Protein AF-A0A1L5KVT4-F1 (afdb_monomer_lite)

Foldseek 3Di:
DCLQQDLPRPPDDPVSSVLSVVLVVLLVLLQVLVCVPCVVCVVVLVVCPDPVSLVVCCVPVLVVQLLVLLVLLVVLLVVCVVPDQPAEALSPQDSVLSNQLSVLQNVVSRRNHDSLSSSLSSSVVVRYASLNSNVSSVVSCPCNVVVVVVVVVVVCVVVVHDDDPVNVVVVVVVVVVCVVVVVVVSVVVSVDSVPDGCNVSSVVD

pLDDT: mean 86.6, std 8.59, range [59.88, 97.19]

Structure (mmCIF, N/CA/C/O backbone):
data_AF-A0A1L5KVT4-F1
#
_entry.id   AF-A0A1L5KVT4-F1
#
loop_
_atom_site.group_PDB
_atom_site.id
_atom_site.type_symbol
_atom_site.label_atom_id
_atom_site.label_alt_id
_atom_site.label_comp_id
_atom_site.label_asym_id
_atom_site.label_entity_id
_atom_site.label_seq_id
_atom_site.pdbx_PDB_ins_code
_atom_site.Cartn_x
_atom_site.Cartn_y
_atom_site.Cartn_z
_atom_site.occupancy
_atom_site.B_iso_or_equiv
_atom_site.auth_seq_id
_atom_site.auth_comp_id
_atom_site.auth_asym_id
_atom_site.auth_atom_id
_atom_site.pdbx_PDB_model_num
ATOM 1 N N . TYR A 1 1 ? 7.666 1.948 15.031 1.00 59.88 1 TYR A N 1
ATOM 2 C CA . TYR A 1 1 ? 7.026 0.931 14.165 1.00 59.88 1 TYR A CA 1
ATOM 3 C C . TYR A 1 1 ? 7.664 -0.454 14.263 1.00 59.88 1 TYR A C 1
ATOM 5 O O . TYR A 1 1 ? 6.918 -1.416 14.402 1.00 59.88 1 TYR A O 1
ATOM 13 N N . PHE A 1 2 ? 8.998 -0.579 14.276 1.00 62.97 2 PHE A N 1
ATOM 14 C CA . PHE A 1 2 ? 9.701 -1.874 14.236 1.00 62.97 2 PHE A CA 1
ATOM 15 C C . PHE A 1 2 ? 9.238 -2.900 15.294 1.00 62.97 2 PHE A C 1
ATOM 17 O O . PHE A 1 2 ? 8.828 -4.004 14.949 1.00 62.97 2 PHE A O 1
ATOM 24 N N . HIS A 1 3 ? 9.149 -2.520 16.575 1.00 65.56 3 HIS A N 1
ATOM 25 C CA . HIS A 1 3 ? 8.638 -3.424 17.620 1.00 65.56 3 HIS A CA 1
ATOM 26 C C . HIS A 1 3 ? 7.156 -3.796 17.459 1.00 65.56 3 HIS A C 1
ATOM 28 O O . HIS A 1 3 ? 6.757 -4.889 17.852 1.00 65.56 3 HIS A O 1
ATOM 34 N N . LYS A 1 4 ? 6.330 -2.920 16.871 1.00 68.44 4 LYS A N 1
ATOM 35 C CA . LYS A 1 4 ? 4.892 -3.169 16.663 1.00 68.44 4 LYS A CA 1
ATOM 36 C C . LYS A 1 4 ? 4.679 -4.283 15.636 1.00 68.44 4 LYS A C 1
ATOM 38 O O . LYS A 1 4 ? 3.828 -5.140 15.852 1.00 68.44 4 LYS A O 1
ATOM 43 N N . LEU A 1 5 ? 5.513 -4.330 14.600 1.00 72.12 5 LEU A N 1
ATOM 44 C CA . LEU A 1 5 ? 5.424 -5.289 13.494 1.00 72.12 5 LEU A CA 1
ATOM 45 C C . LEU A 1 5 ? 6.296 -6.538 13.653 1.00 72.12 5 LEU A C 1
ATOM 47 O O . LEU A 1 5 ? 5.987 -7.555 13.042 1.00 72.12 5 LEU A O 1
ATOM 51 N N . ASN A 1 6 ? 7.346 -6.490 14.478 1.00 79.06 6 ASN A N 1
ATOM 52 C CA . A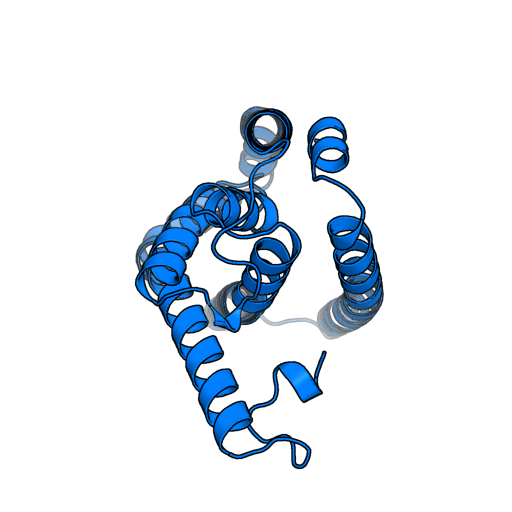SN A 1 6 ? 8.236 -7.629 14.690 1.00 79.06 6 ASN A CA 1
ATOM 53 C C . ASN A 1 6 ? 7.562 -8.686 15.599 1.00 79.06 6 ASN A C 1
ATOM 55 O O . ASN A 1 6 ? 7.299 -8.386 16.774 1.00 79.06 6 ASN A O 1
ATOM 59 N N . PRO A 1 7 ? 7.253 -9.902 15.105 1.00 74.31 7 PRO A N 1
ATOM 60 C CA . PRO A 1 7 ? 6.659 -10.966 15.918 1.00 74.31 7 PRO A CA 1
ATOM 61 C C . PRO A 1 7 ? 7.639 -11.557 16.945 1.00 74.31 7 PRO A C 1
ATOM 63 O O . PRO A 1 7 ? 7.195 -12.147 17.926 1.00 74.31 7 PRO A O 1
ATOM 66 N N . PHE A 1 8 ? 8.946 -11.345 16.780 1.00 76.94 8 PHE A N 1
ATOM 67 C CA . PHE A 1 8 ? 10.009 -11.854 17.652 1.00 76.94 8 PHE A CA 1
ATOM 68 C C . PHE A 1 8 ? 10.498 -10.835 18.686 1.00 76.94 8 PHE A C 1
ATOM 70 O O . PHE A 1 8 ? 11.434 -11.108 19.429 1.00 76.94 8 PHE A O 1
ATOM 77 N N . SER A 1 9 ? 9.865 -9.661 18.770 1.00 77.94 9 SER A N 1
ATOM 78 C CA . SER A 1 9 ? 10.254 -8.639 19.745 1.00 77.94 9 SER A CA 1
ATOM 79 C C . SER A 1 9 ? 10.203 -9.206 21.178 1.00 77.94 9 SER A C 1
ATOM 81 O O . SER A 1 9 ? 9.131 -9.660 21.596 1.00 77.94 9 SER A O 1
ATOM 83 N N . PRO A 1 10 ? 11.295 -9.125 21.966 1.00 76.75 10 PRO A N 1
ATOM 84 C CA . PRO A 1 10 ? 11.338 -9.661 23.332 1.00 76.75 10 PRO A CA 1
ATOM 85 C C . PRO A 1 10 ? 10.359 -8.942 24.271 1.00 76.75 10 PRO A C 1
ATOM 87 O O . PRO A 1 10 ? 9.883 -9.516 25.239 1.00 76.75 10 PRO A O 1
ATOM 90 N N . ARG A 1 11 ? 9.962 -7.711 23.922 1.00 80.81 11 ARG A N 1
ATOM 91 C CA . ARG A 1 11 ? 8.976 -6.897 24.653 1.00 80.81 11 ARG A CA 1
ATOM 92 C C . ARG A 1 11 ? 7.510 -7.340 24.480 1.00 80.81 11 ARG A C 1
ATOM 94 O O . ARG A 1 11 ? 6.624 -6.656 24.979 1.00 80.81 11 ARG A O 1
ATOM 101 N N . LYS A 1 12 ? 7.224 -8.406 23.718 1.00 82.19 12 LYS A N 1
ATOM 102 C CA . LYS A 1 12 ? 5.850 -8.857 23.427 1.00 82.19 12 LYS A CA 1
ATOM 103 C C . LYS A 1 12 ? 5.456 -10.086 24.234 1.00 82.19 12 LYS A C 1
ATOM 105 O O . LYS A 1 12 ? 6.180 -11.079 24.247 1.00 82.19 12 LYS A O 1
ATOM 110 N N . THR A 1 13 ? 4.242 -10.068 24.777 1.00 86.25 13 THR A N 1
ATOM 111 C CA . THR A 1 13 ? 3.605 -11.265 25.343 1.00 86.25 13 THR A CA 1
ATOM 112 C C . THR A 1 13 ? 3.295 -12.286 24.246 1.00 86.25 13 THR A C 1
ATOM 114 O O . THR A 1 13 ? 3.149 -11.937 23.070 1.00 86.25 13 THR A O 1
ATOM 117 N N . GLN A 1 14 ? 3.127 -13.559 24.611 1.00 84.31 14 GLN A N 1
ATOM 118 C CA . GLN A 1 14 ? 2.845 -14.625 23.642 1.00 84.31 14 GLN A CA 1
ATOM 119 C C . GLN A 1 14 ? 1.578 -14.353 22.809 1.00 84.31 14 GLN A C 1
ATOM 121 O O . GLN A 1 14 ? 1.549 -14.601 21.600 1.00 84.31 14 GLN A O 1
ATOM 126 N N . ASN A 1 15 ? 0.556 -13.746 23.419 1.00 85.00 15 ASN A N 1
ATOM 127 C CA . ASN A 1 15 ? -0.666 -13.334 22.727 1.00 85.00 15 ASN A CA 1
ATOM 128 C C . ASN A 1 15 ? -0.413 -12.209 21.710 1.00 85.00 15 ASN A C 1
ATOM 130 O O . ASN A 1 15 ? -0.951 -12.247 20.603 1.00 85.00 15 ASN A O 1
ATOM 134 N N . GLN A 1 16 ? 0.452 -11.242 22.032 1.00 84.94 16 GLN A N 1
ATOM 135 C CA . GLN A 1 16 ? 0.839 -10.174 21.103 1.00 84.94 16 GLN A CA 1
ATOM 136 C C . GLN A 1 16 ? 1.668 -10.704 19.927 1.00 84.94 16 GLN A C 1
ATOM 138 O O . GLN A 1 16 ? 1.481 -10.252 18.793 1.00 84.94 16 GLN A O 1
ATOM 143 N N . LYS A 1 17 ? 2.551 -11.685 20.163 1.00 86.44 17 LYS A N 1
ATOM 144 C CA . LYS A 1 17 ? 3.297 -12.367 19.094 1.00 86.44 17 LYS A CA 1
ATOM 145 C C . LYS A 1 17 ? 2.339 -13.077 18.134 1.00 86.44 17 LYS A C 1
ATOM 147 O O . LYS A 1 17 ? 2.354 -12.787 16.939 1.00 86.44 17 LYS A O 1
ATOM 152 N N . ARG A 1 18 ? 1.410 -13.890 18.660 1.00 86.94 18 ARG A N 1
ATOM 153 C CA . ARG A 1 18 ? 0.355 -14.561 17.871 1.00 86.94 18 ARG A CA 1
ATOM 154 C C . ARG A 1 18 ? -0.505 -13.570 17.080 1.00 86.94 18 ARG A C 1
ATOM 156 O O . ARG A 1 18 ? -0.775 -13.800 15.905 1.00 86.94 18 ARG A O 1
ATOM 163 N N . ALA A 1 19 ? -0.903 -12.450 17.685 1.00 87.06 19 ALA A N 1
ATOM 164 C CA . ALA A 1 19 ? -1.664 -11.405 16.998 1.00 87.06 19 ALA A CA 1
ATOM 165 C C . ALA A 1 19 ? -0.871 -10.758 15.849 1.00 87.06 19 ALA A C 1
ATOM 167 O O . ALA A 1 19 ? -1.439 -10.483 14.794 1.00 87.06 19 ALA A O 1
ATOM 168 N N . THR A 1 20 ? 0.439 -10.561 16.031 1.00 87.69 20 THR A N 1
ATOM 169 C CA . THR A 1 20 ? 1.327 -10.016 14.990 1.00 87.69 20 THR A CA 1
ATOM 170 C C . THR A 1 20 ? 1.467 -10.986 13.817 1.00 87.69 20 THR A C 1
ATOM 172 O O . THR A 1 20 ? 1.362 -10.572 12.669 1.00 87.69 20 THR A O 1
ATOM 175 N N . ILE A 1 21 ? 1.621 -12.283 14.090 1.00 90.00 21 ILE A N 1
ATOM 176 C CA . ILE A 1 21 ? 1.666 -13.316 13.044 1.00 90.00 21 ILE A CA 1
ATOM 177 C C . ILE A 1 21 ? 0.336 -13.361 12.284 1.00 90.00 21 ILE A C 1
ATOM 179 O O . ILE A 1 21 ? 0.327 -13.348 11.059 1.00 90.00 21 ILE A O 1
ATOM 183 N N . ARG A 1 22 ? -0.806 -13.324 12.987 1.00 91.75 22 ARG A N 1
ATOM 184 C CA . ARG A 1 22 ? -2.130 -13.253 12.340 1.00 91.75 22 ARG A CA 1
ATOM 185 C C . ARG A 1 22 ? -2.297 -12.022 11.462 1.00 91.75 22 ARG A C 1
ATOM 187 O O . ARG A 1 22 ? -2.939 -12.118 10.424 1.00 91.75 22 ARG A O 1
ATOM 194 N N . LEU A 1 23 ? -1.748 -10.879 11.865 1.00 92.50 23 LEU A N 1
ATOM 195 C CA . LEU A 1 23 ? -1.743 -9.685 11.029 1.00 92.50 23 LEU A CA 1
ATOM 196 C C . LEU A 1 23 ? -0.947 -9.915 9.738 1.00 92.50 23 LEU A C 1
ATOM 198 O O . LEU A 1 23 ? -1.468 -9.645 8.661 1.00 92.50 23 LEU A O 1
ATOM 202 N N . TRP A 1 24 ? 0.259 -10.473 9.832 1.00 93.56 24 TRP A N 1
ATOM 203 C CA . TRP A 1 24 ? 1.059 -10.811 8.652 1.00 93.56 24 TRP A CA 1
ATOM 204 C C . TRP A 1 24 ? 0.373 -11.830 7.741 1.00 93.56 24 TRP A C 1
ATOM 206 O O . TRP A 1 24 ? 0.360 -11.634 6.532 1.00 93.56 24 TRP A O 1
ATOM 216 N N . MET A 1 25 ? -0.298 -12.842 8.294 1.00 94.44 25 MET A N 1
ATOM 217 C CA . MET A 1 25 ? -1.102 -13.771 7.493 1.00 94.44 25 MET A CA 1
ATOM 218 C C . MET A 1 25 ? -2.231 -13.051 6.738 1.00 94.44 25 MET A C 1
ATOM 220 O O . MET A 1 25 ? -2.446 -13.320 5.562 1.00 94.44 25 MET A O 1
ATOM 224 N N . LYS A 1 26 ? -2.929 -12.097 7.372 1.00 95.69 26 LYS A N 1
ATOM 225 C CA . LYS A 1 26 ? -3.956 -11.280 6.694 1.00 95.69 26 LYS A CA 1
ATOM 226 C C . LYS A 1 26 ? -3.361 -10.417 5.583 1.00 95.69 26 LYS A C 1
ATOM 228 O O . LYS A 1 26 ? -3.983 -10.271 4.539 1.00 95.69 26 LYS A O 1
ATOM 233 N N . ILE A 1 27 ? -2.172 -9.859 5.803 1.00 95.25 27 ILE A N 1
ATOM 234 C CA . ILE A 1 27 ? -1.446 -9.084 4.791 1.00 95.25 27 ILE A CA 1
ATOM 235 C C . ILE A 1 27 ? -1.106 -9.969 3.589 1.00 95.25 27 ILE A C 1
ATOM 237 O O . ILE A 1 27 ? -1.389 -9.581 2.463 1.00 95.25 27 ILE A O 1
ATOM 241 N N . VAL A 1 28 ? -0.582 -11.176 3.820 1.00 94.69 28 VAL A N 1
ATOM 242 C CA . VAL A 1 28 ? -0.303 -12.142 2.746 1.00 94.69 28 VAL A CA 1
ATOM 243 C C . VAL A 1 28 ? -1.579 -12.482 1.977 1.00 94.69 28 VAL A C 1
ATOM 245 O O . VAL A 1 28 ? -1.570 -12.442 0.752 1.00 94.69 28 VAL A O 1
ATOM 248 N N . VAL A 1 29 ? -2.697 -12.725 2.669 1.00 95.88 29 VAL A N 1
ATOM 249 C CA . VAL A 1 29 ? -3.999 -12.962 2.021 1.00 95.88 29 VAL A CA 1
ATOM 250 C C . VAL A 1 29 ? -4.434 -11.771 1.161 1.00 95.88 29 VAL A C 1
ATOM 252 O O . VAL A 1 29 ? -4.915 -11.967 0.050 1.00 95.88 29 VAL A O 1
ATOM 255 N N . ALA A 1 30 ? -4.221 -10.539 1.624 1.00 95.44 30 ALA A N 1
ATOM 256 C CA . ALA A 1 30 ? -4.511 -9.335 0.845 1.00 95.44 30 ALA A CA 1
ATOM 257 C C . ALA A 1 30 ? -3.586 -9.159 -0.379 1.00 95.44 30 ALA A C 1
ATOM 259 O O . ALA A 1 30 ? -3.959 -8.473 -1.328 1.00 95.44 30 ALA A O 1
ATOM 260 N N . CYS A 1 31 ? -2.406 -9.787 -0.404 1.00 94.31 31 CYS A N 1
ATOM 261 C CA . CYS A 1 31 ? -1.548 -9.812 -1.591 1.00 94.31 31 CYS A CA 1
ATOM 262 C C . CYS A 1 31 ? -2.064 -10.763 -2.676 1.00 94.31 31 CYS A C 1
ATOM 264 O O . CYS A 1 31 ? -1.767 -10.535 -3.845 1.00 94.31 31 CYS A O 1
ATOM 266 N N . ILE A 1 32 ? -2.820 -11.811 -2.316 1.00 94.00 32 ILE A N 1
ATOM 267 C CA . ILE A 1 32 ? -3.204 -12.887 -3.245 1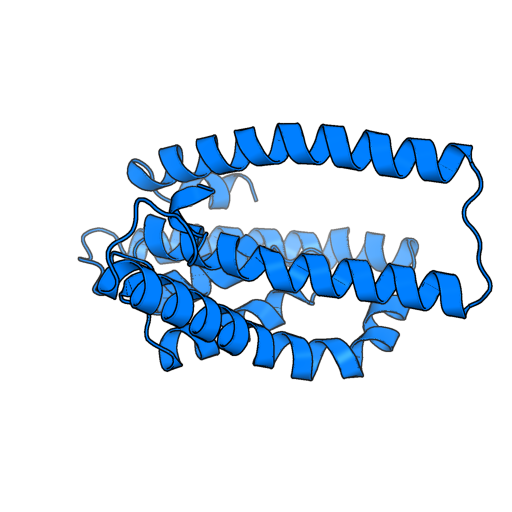.00 94.00 32 ILE A CA 1
ATOM 268 C C . ILE A 1 32 ? -3.919 -12.350 -4.491 1.00 94.00 32 ILE A C 1
ATOM 270 O O . ILE A 1 32 ? -3.455 -12.668 -5.582 1.00 94.00 32 ILE A O 1
ATOM 274 N N . PRO A 1 33 ? -4.973 -11.509 -4.400 1.00 92.19 33 PRO A N 1
ATOM 275 C CA . PRO A 1 33 ? -5.660 -11.039 -5.603 1.00 92.19 33 PRO A CA 1
ATOM 276 C C . PRO A 1 33 ? -4.734 -10.262 -6.544 1.00 92.19 33 PRO A C 1
ATOM 278 O O . PRO A 1 33 ? -4.777 -10.441 -7.758 1.00 92.19 33 PRO A O 1
ATOM 281 N N . ALA A 1 34 ? -3.847 -9.445 -5.971 1.00 88.06 34 ALA A N 1
ATOM 282 C CA . ALA A 1 34 ? -2.873 -8.687 -6.740 1.00 88.06 34 ALA A CA 1
ATOM 283 C C . ALA A 1 34 ? -1.771 -9.579 -7.337 1.00 88.06 34 ALA A C 1
ATOM 285 O O . ALA A 1 34 ? -1.298 -9.297 -8.425 1.00 88.06 34 ALA A O 1
ATOM 286 N N . ALA A 1 35 ? -1.366 -10.666 -6.683 1.00 88.00 35 ALA A N 1
ATOM 287 C CA . ALA A 1 35 ? -0.403 -11.602 -7.261 1.00 88.00 35 ALA A CA 1
ATOM 288 C C . ALA A 1 35 ? -1.030 -12.432 -8.394 1.00 88.00 35 ALA A C 1
ATOM 290 O O . ALA A 1 35 ? -0.433 -12.572 -9.457 1.00 88.00 35 ALA A O 1
ATOM 291 N N . VAL A 1 36 ? -2.253 -12.931 -8.186 1.00 91.00 36 VAL A N 1
ATOM 292 C CA . VAL A 1 36 ? -2.990 -13.752 -9.160 1.00 91.00 36 VAL A CA 1
ATOM 293 C C . VAL A 1 36 ? -3.272 -12.980 -10.445 1.00 91.00 36 VAL A C 1
ATOM 295 O O . VAL A 1 36 ? -3.194 -13.556 -11.522 1.00 91.00 36 VAL A O 1
ATOM 298 N N . ILE A 1 37 ? -3.579 -11.686 -10.344 1.00 86.94 37 ILE A N 1
ATOM 299 C CA . ILE A 1 37 ? -3.834 -10.841 -11.516 1.00 86.94 37 ILE A CA 1
ATOM 300 C C . ILE A 1 37 ? -2.538 -10.183 -12.005 1.00 86.94 37 ILE A C 1
ATOM 302 O O . ILE A 1 37 ? -2.286 -10.119 -13.195 1.00 86.94 37 ILE A O 1
ATOM 306 N N . GLY A 1 38 ? -1.663 -9.727 -11.116 1.00 82.25 38 GLY A N 1
ATOM 307 C CA . GLY A 1 38 ? -0.463 -8.988 -11.508 1.00 82.25 38 GLY A CA 1
ATOM 308 C C . GLY A 1 38 ? 0.553 -9.842 -1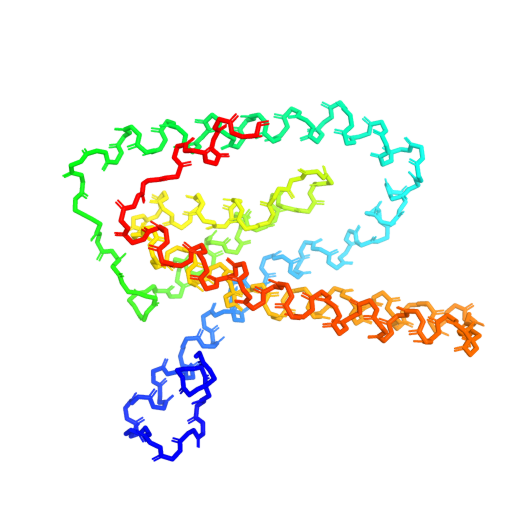2.258 1.00 82.25 38 GLY A C 1
ATOM 309 O O . GLY A 1 38 ? 1.069 -9.397 -13.273 1.00 82.25 38 GLY A O 1
ATOM 310 N N . LEU A 1 39 ? 0.813 -11.075 -11.805 1.00 84.00 39 LEU A N 1
ATOM 311 C CA . LEU A 1 39 ? 1.869 -11.914 -12.385 1.00 84.00 39 LEU A CA 1
ATOM 312 C C . LEU A 1 39 ? 1.578 -12.355 -13.833 1.00 84.00 39 LEU A C 1
ATOM 314 O O . LEU A 1 39 ? 2.475 -12.230 -14.663 1.00 84.00 39 LEU A O 1
ATOM 318 N N . PRO A 1 40 ? 0.364 -12.821 -14.197 1.00 85.00 40 PRO A N 1
ATOM 319 C CA . PRO A 1 40 ? 0.075 -13.190 -15.585 1.00 85.00 40 PRO A CA 1
ATOM 320 C C . PRO A 1 40 ? 0.064 -11.991 -16.539 1.00 85.00 40 PRO A C 1
ATOM 322 O O . PRO A 1 40 ? 0.431 -12.122 -17.705 1.00 85.00 40 PRO A O 1
ATOM 325 N N . PHE A 1 41 ? -0.354 -10.821 -16.049 1.00 81.62 41 PHE A N 1
ATOM 326 C CA . PHE A 1 41 ? -0.442 -9.598 -16.846 1.00 81.62 41 PHE A CA 1
ATOM 327 C C . PHE A 1 41 ? 0.843 -8.759 -16.816 1.00 81.62 41 PHE A C 1
ATOM 329 O O . PHE A 1 41 ? 0.905 -7.735 -17.491 1.00 81.62 41 PHE A O 1
ATOM 336 N N . ASP A 1 42 ? 1.885 -9.196 -16.109 1.00 77.00 42 ASP A N 1
ATOM 337 C CA . ASP A 1 42 ? 3.126 -8.442 -15.908 1.00 77.00 42 ASP A CA 1
ATOM 338 C C . ASP A 1 42 ? 3.793 -8.052 -17.237 1.00 77.00 42 ASP A C 1
ATOM 340 O O . ASP A 1 42 ? 4.127 -6.895 -17.459 1.00 77.00 42 ASP A O 1
ATOM 344 N N . ASN A 1 43 ? 3.850 -8.975 -18.202 1.00 74.88 43 ASN A N 1
ATOM 345 C CA . ASN A 1 43 ? 4.408 -8.691 -19.530 1.00 74.88 43 ASN A CA 1
ATOM 346 C C . ASN A 1 43 ? 3.554 -7.699 -20.346 1.00 74.88 43 ASN A C 1
ATOM 348 O O . ASN A 1 43 ? 4.080 -6.978 -21.193 1.00 74.88 43 ASN A O 1
ATOM 352 N N . LEU A 1 44 ? 2.233 -7.666 -20.131 1.00 75.88 44 LEU A N 1
ATOM 353 C CA . LEU A 1 44 ? 1.357 -6.665 -20.748 1.00 75.88 44 LEU A CA 1
ATOM 354 C C . LEU A 1 44 ? 1.569 -5.300 -20.087 1.00 75.88 44 LEU A C 1
ATOM 356 O O . LEU A 1 44 ? 1.669 -4.296 -20.787 1.00 75.88 44 LEU A O 1
ATOM 360 N N . LEU A 1 45 ? 1.675 -5.273 -18.757 1.00 70.56 45 LEU A N 1
ATOM 361 C CA . LEU A 1 45 ? 1.972 -4.066 -17.993 1.00 70.56 45 LEU A CA 1
ATOM 362 C C . LEU A 1 45 ? 3.328 -3.477 -18.405 1.00 70.56 45 LEU A C 1
ATOM 364 O O . LEU A 1 45 ? 3.400 -2.278 -18.645 1.00 70.56 45 LEU A O 1
ATOM 368 N N . ASP A 1 46 ? 4.360 -4.302 -18.594 1.00 72.56 46 ASP A N 1
ATOM 369 C CA . ASP A 1 46 ? 5.677 -3.865 -19.076 1.00 72.56 46 ASP A CA 1
ATOM 370 C C . ASP A 1 46 ? 5.603 -3.259 -20.492 1.00 72.56 46 ASP A C 1
ATOM 372 O O . ASP A 1 46 ? 6.211 -2.224 -20.759 1.00 72.56 46 ASP A O 1
ATOM 376 N N . LYS A 1 47 ? 4.784 -3.818 -21.395 1.00 70.88 47 LYS A N 1
ATOM 377 C CA . LYS A 1 47 ? 4.548 -3.226 -22.730 1.00 70.88 47 LYS A CA 1
ATOM 378 C C . LYS A 1 47 ? 3.814 -1.887 -22.661 1.00 70.88 47 LYS A C 1
ATOM 380 O O . LYS A 1 47 ? 4.112 -0.976 -23.432 1.00 70.88 47 LYS A O 1
ATOM 385 N N . LEU A 1 48 ? 2.876 -1.755 -21.725 1.00 65.44 48 LEU A N 1
ATOM 386 C CA . LEU A 1 48 ? 2.196 -0.492 -21.431 1.00 65.44 48 LEU A CA 1
ATOM 387 C C . LEU A 1 48 ? 3.132 0.524 -20.751 1.00 65.44 48 LEU A C 1
ATOM 389 O O . LEU A 1 48 ? 2.805 1.709 -20.717 1.00 65.44 48 LEU A O 1
ATOM 393 N N . MET A 1 49 ? 4.302 0.088 -20.260 1.00 61.84 49 MET A N 1
ATOM 394 C CA . MET A 1 49 ? 5.318 0.933 -19.627 1.00 61.84 49 MET A CA 1
ATOM 395 C C . MET A 1 49 ? 6.275 1.633 -20.623 1.00 61.84 49 MET A C 1
ATOM 397 O O . MET A 1 49 ? 7.255 2.243 -20.198 1.00 61.84 49 MET A O 1
ATOM 401 N N . ASN A 1 50 ? 6.002 1.615 -21.937 1.00 68.25 50 ASN A N 1
ATOM 402 C CA . ASN A 1 50 ? 6.740 2.436 -22.910 1.00 68.25 50 ASN A CA 1
ATOM 403 C C . ASN A 1 50 ? 6.601 3.932 -22.567 1.00 68.25 50 ASN A C 1
ATOM 405 O O . ASN A 1 50 ? 5.483 4.414 -22.423 1.00 68.25 50 ASN A O 1
ATOM 409 N N . GLY A 1 51 ? 7.705 4.682 -22.477 1.00 64.94 51 GLY A N 1
ATOM 410 C CA . GLY A 1 51 ? 7.722 6.078 -22.013 1.00 64.94 51 GLY A CA 1
ATOM 411 C C . GLY A 1 51 ? 6.680 7.005 -22.658 1.00 64.94 51 GLY A C 1
ATOM 412 O O . GLY A 1 51 ? 6.085 7.826 -21.959 1.00 64.94 51 GLY A O 1
ATOM 413 N N . TYR A 1 52 ? 6.377 6.833 -23.948 1.00 70.31 52 TYR A N 1
ATOM 414 C CA . TYR A 1 52 ? 5.331 7.602 -24.638 1.00 70.31 52 TYR A CA 1
ATOM 415 C C . TYR A 1 52 ? 3.917 7.154 -24.253 1.00 70.31 52 TYR A C 1
ATOM 417 O O . TYR A 1 52 ? 3.053 7.989 -23.988 1.00 70.31 52 TYR A O 1
ATOM 425 N N . VAL A 1 53 ? 3.690 5.840 -24.171 1.00 67.06 53 VAL A N 1
ATOM 426 C CA . VAL A 1 53 ? 2.405 5.248 -23.767 1.00 67.06 53 VAL A CA 1
ATOM 427 C C . VAL A 1 53 ? 2.116 5.556 -22.305 1.00 67.06 53 VAL A C 1
ATOM 429 O O . VAL A 1 53 ? 1.001 5.945 -21.989 1.00 67.06 53 VAL A O 1
ATOM 432 N N . VAL A 1 54 ? 3.119 5.469 -21.431 1.00 66.56 54 VAL A N 1
ATOM 433 C CA . VAL A 1 54 ? 3.031 5.844 -20.016 1.00 66.56 54 VAL A CA 1
ATOM 434 C C . VAL A 1 54 ? 2.730 7.312 -19.875 1.00 66.56 54 VAL A C 1
ATOM 436 O O . VAL A 1 54 ? 1.850 7.643 -19.098 1.00 66.56 54 VAL A O 1
ATOM 439 N N . SER A 1 55 ? 3.419 8.185 -20.612 1.00 64.69 55 SER A N 1
ATOM 440 C CA . SER A 1 55 ? 3.171 9.626 -20.528 1.00 64.69 55 SER A CA 1
ATOM 441 C C . SER A 1 55 ? 1.756 9.963 -20.994 1.00 64.69 55 SER A C 1
ATOM 443 O O . SER A 1 55 ? 1.037 10.656 -20.283 1.00 64.69 55 SER A O 1
ATOM 445 N N . ALA A 1 56 ? 1.306 9.407 -22.122 1.00 69.25 56 ALA A N 1
ATOM 446 C CA . ALA A 1 56 ? -0.060 9.593 -22.608 1.00 69.25 56 ALA A CA 1
ATOM 447 C C . ALA A 1 56 ? -1.109 8.992 -21.652 1.00 69.25 56 ALA A C 1
ATOM 449 O O . ALA A 1 56 ? -2.107 9.641 -21.343 1.00 69.25 56 ALA A O 1
ATOM 450 N N . MET A 1 57 ? -0.867 7.787 -21.126 1.00 69.00 57 MET A N 1
ATOM 451 C CA . MET A 1 57 ? -1.715 7.148 -20.119 1.00 69.00 57 MET A CA 1
ATOM 452 C C . MET A 1 57 ? -1.749 7.955 -18.828 1.00 69.00 57 MET A C 1
ATOM 454 O O . MET A 1 57 ? -2.828 8.160 -18.302 1.00 69.00 57 MET A O 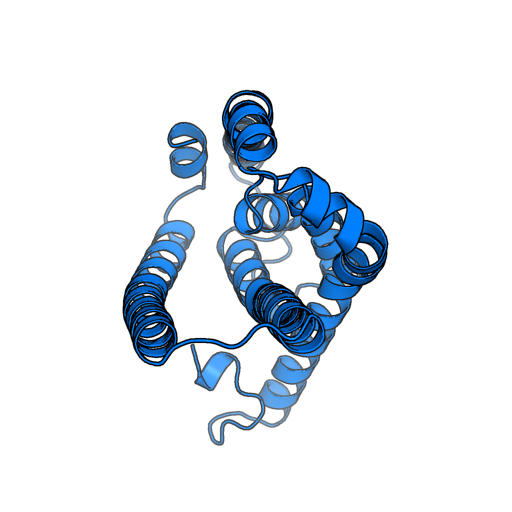1
ATOM 458 N N . LEU A 1 58 ? -0.627 8.467 -18.320 1.00 68.06 58 LEU A N 1
ATOM 459 C CA . LEU A 1 58 ? -0.606 9.291 -17.110 1.00 68.06 58 LEU A CA 1
ATOM 460 C C . LEU A 1 58 ? -1.344 10.612 -17.319 1.00 68.06 58 LEU A C 1
ATOM 462 O O . LEU A 1 58 ? -2.114 11.009 -16.449 1.00 68.06 58 LEU A O 1
ATOM 466 N N . ILE A 1 59 ? -1.128 11.275 -18.458 1.00 72.12 59 ILE A N 1
ATOM 467 C CA . ILE A 1 59 ? -1.744 12.569 -18.764 1.00 72.12 59 ILE A CA 1
ATOM 468 C C . ILE A 1 59 ? -3.252 12.426 -18.962 1.00 72.12 59 ILE A C 1
ATOM 470 O O . ILE A 1 59 ? -3.989 13.278 -18.476 1.00 72.12 59 ILE A O 1
ATOM 474 N N . LEU A 1 60 ? -3.722 11.374 -19.639 1.00 70.94 60 LEU A N 1
ATOM 475 C CA . LEU A 1 60 ? -5.142 11.210 -19.962 1.00 70.94 60 LEU A CA 1
ATOM 476 C C . LEU A 1 60 ? -5.892 10.354 -18.930 1.00 70.94 60 LEU A C 1
ATOM 478 O O . LEU A 1 60 ? -6.908 10.776 -18.389 1.00 70.94 60 LEU A O 1
ATOM 482 N N . TYR A 1 61 ? -5.390 9.153 -18.640 1.00 71.38 61 TYR A N 1
ATOM 483 C CA . TYR A 1 61 ? -6.032 8.189 -17.739 1.00 71.38 61 TYR A CA 1
ATOM 484 C C . TYR A 1 61 ? -5.578 8.339 -16.285 1.00 71.38 61 TYR A C 1
ATOM 486 O O . TYR A 1 61 ? -6.393 8.209 -15.376 1.00 71.38 61 TYR A O 1
ATOM 494 N N . GLY A 1 62 ? -4.300 8.626 -16.045 1.00 73.12 62 GLY A N 1
ATOM 495 C CA . GLY A 1 62 ? -3.734 8.788 -14.711 1.00 73.12 62 GLY A CA 1
ATOM 496 C C . GLY A 1 62 ? -4.304 10.013 -14.007 1.00 73.12 62 GLY A C 1
ATOM 497 O O . GLY A 1 62 ? -4.756 9.896 -12.874 1.00 73.12 62 GLY A O 1
ATOM 498 N N . SER A 1 63 ? -4.366 11.155 -14.692 1.00 74.69 63 SER A N 1
ATOM 499 C CA . SER A 1 63 ? -5.014 12.373 -14.192 1.00 74.69 63 SER A CA 1
ATOM 500 C C . SER A 1 63 ? -6.505 12.145 -13.912 1.00 74.69 63 SER A C 1
ATOM 502 O O . SER A 1 63 ? -6.972 12.442 -12.816 1.00 74.69 63 SER A O 1
ATOM 504 N N . ALA A 1 64 ? -7.238 11.512 -14.836 1.00 79.81 64 ALA A N 1
ATOM 505 C CA . ALA A 1 64 ? -8.648 11.182 -14.653 1.00 79.81 64 ALA A CA 1
ATOM 506 C C . ALA A 1 64 ? -8.874 10.241 -13.459 1.00 79.81 64 ALA A C 1
ATOM 508 O O . ALA A 1 64 ? -9.788 10.458 -12.665 1.00 79.81 64 ALA A O 1
ATOM 509 N N . MET A 1 65 ? -8.025 9.222 -13.287 1.00 79.31 65 MET A N 1
ATOM 510 C CA . MET A 1 65 ? -8.089 8.329 -12.131 1.00 79.31 65 MET A CA 1
ATOM 511 C C . MET A 1 65 ? -7.740 9.058 -10.838 1.00 79.31 65 MET A C 1
ATOM 513 O O . MET A 1 65 ? -8.433 8.871 -9.842 1.00 79.31 65 MET A O 1
ATOM 517 N N . LEU A 1 66 ? -6.716 9.914 -10.822 1.00 80.38 66 LEU A N 1
ATOM 518 C CA . LEU A 1 66 ? -6.378 10.715 -9.644 1.00 80.38 66 LEU A CA 1
ATOM 519 C C . LEU A 1 66 ? -7.553 11.596 -9.216 1.00 80.38 66 LEU A C 1
ATOM 521 O O . LEU A 1 66 ? -7.927 11.532 -8.043 1.00 80.38 66 LEU A O 1
ATOM 525 N N . ILE A 1 67 ? -8.187 12.295 -10.162 1.00 84.69 67 ILE A N 1
ATOM 526 C CA . ILE A 1 67 ? -9.388 13.103 -9.921 1.00 84.69 67 ILE A CA 1
ATOM 527 C C . ILE A 1 67 ? -10.526 12.218 -9.403 1.00 84.69 67 ILE A C 1
ATOM 529 O O . ILE A 1 67 ? -11.144 12.537 -8.390 1.00 84.69 67 ILE A O 1
ATOM 533 N N . LEU A 1 68 ? -10.781 11.068 -10.033 1.00 85.81 68 LEU A N 1
ATOM 534 C CA . LEU A 1 68 ? -11.833 10.138 -9.615 1.00 85.81 68 LEU A CA 1
ATOM 535 C C . LEU A 1 68 ? -11.622 9.650 -8.175 1.00 85.81 68 LEU A C 1
ATOM 537 O O . LEU A 1 68 ? -12.542 9.682 -7.357 1.00 85.81 68 LEU A O 1
ATOM 541 N N . TYR A 1 69 ? -10.403 9.231 -7.836 1.00 83.38 69 TYR A N 1
ATOM 542 C CA . TYR A 1 69 ? -10.053 8.837 -6.474 1.00 83.38 69 TYR A CA 1
ATOM 543 C C . TYR A 1 69 ? -10.144 10.018 -5.503 1.00 83.38 69 TYR A C 1
ATOM 545 O O . TYR A 1 69 ? -10.578 9.825 -4.366 1.00 83.38 69 TYR A O 1
ATOM 553 N N . GLY A 1 70 ? -9.787 11.231 -5.935 1.00 85.31 70 GLY A N 1
ATOM 554 C CA . GLY A 1 70 ? -9.934 12.450 -5.145 1.00 85.31 70 GLY A CA 1
ATOM 555 C C . GLY A 1 70 ? -11.395 12.756 -4.812 1.00 85.31 70 GLY A C 1
ATOM 556 O O . GLY A 1 70 ? -11.747 12.945 -3.644 1.00 85.31 70 GLY A O 1
ATOM 557 N N . VAL A 1 71 ? -12.277 12.663 -5.809 1.00 87.94 71 VAL A N 1
ATOM 558 C CA . VAL A 1 71 ? -13.732 12.765 -5.643 1.00 87.94 71 VAL A CA 1
ATOM 559 C C . VAL A 1 71 ? -14.248 11.668 -4.712 1.00 87.94 71 VAL A C 1
ATOM 561 O O . VAL A 1 71 ? -15.010 11.964 -3.790 1.00 87.94 71 VAL A O 1
ATOM 564 N N . PHE A 1 72 ? -13.801 10.417 -4.866 1.00 87.88 72 PHE A N 1
ATOM 565 C CA . PHE A 1 72 ? -14.199 9.337 -3.961 1.00 87.88 72 PHE A CA 1
ATOM 566 C C . PHE A 1 72 ? -13.759 9.571 -2.518 1.00 87.88 72 PHE A C 1
ATOM 568 O O . PHE A 1 72 ? -14.539 9.276 -1.613 1.00 87.88 72 PHE A O 1
ATOM 575 N N . PHE A 1 73 ? -12.575 10.140 -2.276 1.00 86.50 73 PHE A N 1
ATOM 576 C CA . PHE A 1 73 ? -12.176 10.559 -0.932 1.00 86.50 73 PHE A CA 1
ATOM 577 C C . PHE A 1 73 ? -13.150 11.585 -0.357 1.00 86.50 73 PHE A C 1
ATOM 579 O O . PHE A 1 73 ? -13.631 11.400 0.759 1.00 86.50 73 PHE A O 1
ATOM 586 N N . ILE A 1 74 ? -13.509 12.619 -1.118 1.00 88.44 74 ILE A N 1
ATOM 587 C CA . ILE A 1 74 ? -14.427 13.667 -0.652 1.00 88.44 74 ILE A CA 1
ATOM 588 C C . ILE A 1 74 ? -15.826 13.099 -0.373 1.00 88.44 74 ILE A C 1
ATOM 590 O O . ILE A 1 74 ? -16.404 13.367 0.684 1.00 88.44 74 ILE A O 1
ATOM 594 N N . LEU A 1 75 ? -16.365 12.289 -1.289 1.00 89.06 75 LEU A N 1
ATOM 595 C CA . LEU A 1 75 ? -17.685 11.668 -1.156 1.00 89.06 75 LEU A CA 1
ATOM 596 C C . LEU A 1 75 ? -17.739 10.693 0.020 1.00 89.06 75 LEU A C 1
ATOM 598 O O . LEU A 1 75 ? -18.676 10.739 0.819 1.00 89.06 75 LEU A O 1
ATOM 602 N N . LEU A 1 76 ? -16.730 9.829 0.150 1.00 88.25 76 LEU A N 1
ATOM 603 C CA . LEU A 1 76 ? -16.664 8.854 1.231 1.00 88.25 76 LEU A CA 1
ATOM 604 C C . LEU A 1 76 ? -16.519 9.543 2.586 1.00 88.25 76 LEU A C 1
ATOM 606 O O . LEU A 1 76 ? -17.169 9.143 3.550 1.00 88.25 76 LEU A O 1
ATOM 610 N N . GLU A 1 77 ? -15.714 10.601 2.659 1.00 87.94 77 GLU A N 1
ATOM 611 C CA . GLU A 1 77 ? -15.563 11.386 3.879 1.00 87.94 77 GLU A CA 1
ATOM 612 C C . GLU A 1 77 ? -16.850 12.112 4.263 1.00 87.94 77 GLU A C 1
ATOM 614 O O . GLU A 1 77 ? -17.232 12.103 5.431 1.00 87.94 77 GLU A O 1
ATOM 619 N N . ASN A 1 78 ? -17.567 12.676 3.288 1.00 87.19 78 ASN A N 1
ATOM 620 C CA . ASN A 1 78 ? -18.880 13.276 3.519 1.00 87.19 78 ASN A CA 1
ATOM 621 C C . ASN A 1 78 ? -19.902 12.250 4.017 1.00 87.19 78 ASN A C 1
ATOM 623 O O . ASN A 1 78 ? -20.604 12.524 4.987 1.00 87.19 78 ASN A O 1
ATOM 627 N N . ARG A 1 79 ? -19.949 11.062 3.404 1.00 87.44 79 ARG A N 1
ATOM 628 C CA . ARG A 1 79 ? -20.832 9.963 3.818 1.00 87.44 79 ARG A CA 1
ATOM 629 C C . ARG A 1 79 ? -20.512 9.461 5.225 1.00 87.44 79 ARG A C 1
ATOM 631 O O . ARG A 1 79 ? -21.417 9.122 5.977 1.00 87.44 79 ARG A O 1
ATOM 638 N N . ASN A 1 80 ? -19.232 9.410 5.582 1.00 85.81 80 ASN A N 1
ATOM 639 C CA . ASN A 1 80 ? -18.775 8.906 6.874 1.00 85.81 80 ASN A CA 1
ATOM 640 C C . ASN A 1 80 ? -18.797 9.969 7.988 1.00 85.81 80 ASN A C 1
ATOM 642 O O . ASN A 1 80 ? -18.344 9.694 9.104 1.00 85.81 80 ASN A O 1
ATOM 646 N N . ARG A 1 81 ? -19.331 11.173 7.730 1.00 79.69 81 ARG A N 1
ATOM 647 C CA . ARG A 1 81 ? -19.536 12.193 8.768 1.00 79.69 81 ARG A CA 1
ATOM 648 C C . ARG A 1 81 ? -20.450 11.645 9.865 1.00 79.69 81 ARG A C 1
ATOM 650 O O . ARG A 1 81 ? -21.577 11.244 9.605 1.00 79.69 81 ARG A O 1
ATOM 657 N N . GLY A 1 82 ? -19.945 11.611 11.098 1.00 74.69 82 GLY A N 1
ATOM 658 C CA . GLY A 1 82 ? -20.684 11.117 12.267 1.00 74.69 82 GLY A CA 1
ATOM 659 C C . GLY A 1 82 ? -20.800 9.589 12.378 1.00 74.69 82 GLY A C 1
ATOM 660 O O . GLY A 1 82 ? -21.373 9.098 13.349 1.00 74.69 82 GLY A O 1
ATOM 661 N N . VAL A 1 83 ? -20.234 8.817 11.443 1.00 83.31 83 VAL A N 1
ATOM 662 C CA . VAL A 1 83 ? -20.277 7.349 11.489 1.00 83.31 83 VAL A CA 1
ATOM 663 C C . VAL A 1 83 ? -19.260 6.815 12.499 1.00 83.31 83 VAL A C 1
ATOM 665 O O . VAL A 1 83 ? -18.070 7.134 12.452 1.00 83.31 83 VAL A O 1
ATOM 668 N N . LYS A 1 84 ? -19.707 5.927 13.394 1.00 83.00 84 LYS A N 1
ATOM 669 C CA . LYS A 1 84 ? -18.806 5.146 14.250 1.00 83.00 84 LYS A CA 1
ATOM 670 C C . LYS A 1 84 ? -18.268 3.951 13.463 1.00 83.00 84 LYS A C 1
ATOM 672 O O . LYS A 1 84 ? -18.991 2.992 13.208 1.00 83.00 84 LYS A O 1
ATOM 677 N N . PHE A 1 85 ? -16.988 3.994 13.096 1.00 89.25 85 PHE A N 1
ATOM 678 C CA . PHE A 1 85 ? -16.332 2.884 12.399 1.00 89.25 85 PHE A CA 1
ATOM 679 C C . PHE A 1 85 ? -16.327 1.610 13.255 1.00 89.25 85 PHE A C 1
ATOM 681 O O . PHE A 1 85 ? -15.893 1.629 14.412 1.00 89.25 85 PHE A O 1
ATOM 688 N N . ARG A 1 86 ? -16.764 0.491 12.662 1.00 90.06 86 ARG A N 1
ATOM 689 C CA . ARG A 1 86 ? -16.789 -0.830 13.314 1.00 90.06 86 ARG A CA 1
ATOM 690 C C . ARG A 1 86 ? -15.378 -1.370 13.553 1.00 90.06 86 ARG A C 1
ATOM 692 O O . ARG A 1 86 ? -15.122 -2.002 14.575 1.00 90.06 86 ARG A O 1
ATOM 699 N N . ILE A 1 87 ? -14.465 -1.124 12.614 1.00 92.94 87 ILE A N 1
ATOM 700 C CA . ILE A 1 87 ? -13.082 -1.604 12.663 1.00 92.94 87 ILE A CA 1
ATOM 701 C C . ILE A 1 87 ? -12.178 -0.406 12.949 1.00 92.94 87 ILE A C 1
ATOM 703 O O . ILE A 1 87 ? -11.851 0.369 12.056 1.00 92.94 87 ILE A O 1
ATOM 707 N N . GLN A 1 88 ? -11.767 -0.235 14.204 1.00 91.81 88 GLN A N 1
ATOM 708 C CA . GLN A 1 88 ? -10.947 0.913 14.611 1.00 91.81 88 GLN A CA 1
ATOM 709 C C . GLN A 1 88 ? -9.452 0.607 14.648 1.00 91.81 88 GLN A C 1
ATOM 711 O O . GLN A 1 88 ? -8.632 1.523 14.605 1.00 91.81 88 GLN A O 1
ATOM 716 N N . ARG A 1 89 ? -9.093 -0.675 14.747 1.00 90.94 89 ARG A N 1
ATOM 717 C CA . ARG A 1 89 ? -7.710 -1.147 14.828 1.00 90.94 89 ARG A CA 1
ATOM 718 C C . ARG A 1 89 ? -7.441 -2.176 13.746 1.00 90.94 89 ARG A C 1
ATOM 720 O O . ARG A 1 89 ? -8.264 -3.049 13.490 1.00 90.94 89 ARG A O 1
ATOM 727 N N . VAL A 1 90 ? -6.227 -2.152 13.207 1.00 90.69 90 VAL A N 1
ATOM 728 C CA . VAL A 1 90 ? -5.758 -3.103 12.186 1.00 90.69 90 VAL A CA 1
ATOM 729 C C . VAL A 1 90 ? -5.905 -4.563 12.629 1.00 90.69 90 VAL A C 1
ATOM 731 O O . VAL A 1 90 ? -6.214 -5.445 11.834 1.00 90.69 90 VAL A O 1
ATOM 734 N N . THR A 1 91 ? -5.749 -4.843 13.924 1.00 88.56 91 THR A N 1
ATOM 735 C CA . THR A 1 91 ? -5.905 -6.198 14.472 1.00 88.56 91 THR A CA 1
ATOM 736 C C . THR A 1 91 ? -7.330 -6.748 14.345 1.00 88.56 91 THR A C 1
ATOM 738 O O . THR A 1 91 ? -7.490 -7.970 14.301 1.00 88.56 91 THR A O 1
ATOM 741 N N . GLN A 1 92 ? -8.341 -5.874 14.249 1.00 92.06 92 GLN A N 1
ATOM 742 C CA . GLN A 1 92 ? -9.761 -6.224 14.116 1.00 92.06 92 GLN A CA 1
ATOM 743 C C . GLN A 1 92 ? -10.176 -6.541 12.671 1.00 92.06 92 GLN A C 1
ATOM 745 O O . GLN A 1 92 ? -11.246 -7.106 12.471 1.00 92.06 92 GLN A O 1
ATOM 750 N N . ILE A 1 93 ? -9.346 -6.216 11.673 1.00 94.50 93 ILE A N 1
ATOM 751 C CA . ILE A 1 93 ? -9.603 -6.556 10.265 1.00 94.50 93 ILE A CA 1
ATOM 752 C C . ILE A 1 93 ? -9.696 -8.080 10.141 1.00 94.50 93 ILE A C 1
ATOM 754 O O . ILE A 1 93 ? -8.797 -8.784 10.597 1.00 94.50 93 ILE A O 1
ATOM 758 N N . SER A 1 94 ? -10.773 -8.614 9.567 1.00 95.88 94 SER A N 1
ATOM 759 C CA . SER A 1 94 ? -10.920 -10.059 9.347 1.00 95.88 94 SER A CA 1
ATOM 760 C C . SER A 1 94 ? -10.141 -10.509 8.102 1.00 95.88 94 SER A C 1
ATOM 762 O O . SER A 1 94 ? -9.720 -9.684 7.293 1.00 95.88 94 SER A O 1
ATOM 764 N N . PHE A 1 95 ? -9.945 -11.818 7.921 1.00 95.94 95 PHE A N 1
ATOM 765 C CA . PHE A 1 95 ? -9.342 -12.345 6.687 1.00 95.94 95 PHE A CA 1
ATOM 766 C C . PHE A 1 95 ? -10.184 -12.025 5.447 1.00 95.94 95 PHE A C 1
ATOM 768 O O . PHE A 1 95 ? -9.627 -11.693 4.407 1.00 95.94 95 PHE A O 1
ATOM 775 N N . GLN A 1 96 ? -11.514 -12.048 5.580 1.00 95.94 96 GLN A N 1
ATOM 776 C CA . GLN A 1 96 ? -12.433 -11.657 4.510 1.00 95.94 96 GLN A CA 1
ATOM 777 C C . GLN A 1 96 ? -12.237 -10.185 4.135 1.00 95.94 96 GLN A C 1
ATOM 779 O O . GLN A 1 96 ? -12.023 -9.871 2.970 1.00 95.94 96 GLN A O 1
ATOM 784 N N . THR A 1 97 ? -12.220 -9.282 5.123 1.00 95.50 97 THR A N 1
ATOM 785 C CA . THR A 1 97 ? -11.963 -7.856 4.881 1.00 95.50 97 THR A CA 1
ATOM 786 C C . THR A 1 97 ? -10.592 -7.643 4.236 1.00 95.50 97 THR A C 1
ATOM 788 O O . THR A 1 97 ? -10.487 -6.876 3.287 1.00 95.50 97 THR A O 1
ATOM 791 N N . ALA A 1 98 ? -9.554 -8.351 4.692 1.00 96.44 98 ALA A N 1
ATOM 792 C CA . ALA A 1 98 ? -8.218 -8.280 4.101 1.00 96.44 98 ALA A CA 1
ATOM 793 C C . ALA A 1 98 ? -8.200 -8.721 2.625 1.00 96.44 98 ALA A C 1
ATOM 795 O O . ALA A 1 98 ? -7.630 -8.020 1.793 1.00 96.44 98 ALA A O 1
ATOM 796 N N . ALA A 1 99 ? -8.867 -9.828 2.284 1.00 95.75 99 ALA A N 1
ATOM 797 C CA . ALA A 1 99 ? -8.975 -10.298 0.903 1.00 95.75 99 ALA A CA 1
ATOM 798 C C . ALA A 1 99 ? -9.691 -9.276 0.002 1.00 95.75 99 ALA A C 1
ATOM 800 O O . ALA A 1 99 ? -9.218 -8.988 -1.095 1.00 95.75 99 ALA A O 1
ATOM 801 N N . VAL A 1 100 ? -10.780 -8.664 0.485 1.00 96.19 100 VAL A N 1
ATOM 802 C CA . VAL A 1 100 ? -11.500 -7.632 -0.278 1.00 96.19 100 VAL A CA 1
ATOM 803 C C . VAL A 1 100 ? -10.658 -6.364 -0.442 1.00 96.19 100 VAL A C 1
ATOM 805 O O . VAL A 1 100 ? -10.630 -5.798 -1.529 1.00 96.19 100 VAL A O 1
ATOM 808 N N . ILE A 1 101 ? -9.892 -5.945 0.574 1.00 96.50 101 ILE A N 1
ATOM 809 C CA . ILE A 1 101 ? -8.906 -4.857 0.412 1.00 96.50 101 ILE A CA 1
ATOM 810 C C . ILE A 1 101 ? -7.876 -5.219 -0.673 1.00 96.50 101 ILE A C 1
ATOM 812 O O . ILE A 1 101 ? -7.496 -4.363 -1.470 1.00 96.50 101 ILE A O 1
ATOM 816 N N . GLY A 1 102 ? -7.463 -6.487 -0.743 1.00 94.81 102 GLY A N 1
ATOM 817 C CA . GLY A 1 102 ? -6.616 -7.010 -1.813 1.00 94.81 102 GLY A CA 1
ATOM 818 C C . GLY A 1 102 ? -7.236 -6.883 -3.208 1.00 94.81 102 GLY A C 1
ATOM 819 O O . GLY A 1 102 ? -6.529 -6.544 -4.151 1.00 94.81 102 GLY A O 1
ATOM 820 N N . LEU A 1 103 ? -8.553 -7.066 -3.348 1.00 94.62 103 LEU A N 1
ATOM 821 C CA . LEU A 1 103 ? -9.261 -6.818 -4.612 1.00 94.62 103 LEU A CA 1
ATOM 822 C C . LEU A 1 103 ? -9.219 -5.335 -5.001 1.00 94.62 103 LEU A C 1
ATOM 824 O O . LEU A 1 103 ? -8.930 -5.014 -6.149 1.00 94.62 103 LEU A O 1
ATOM 828 N N . PHE A 1 104 ? -9.408 -4.416 -4.049 1.00 94.06 104 PHE A N 1
ATOM 829 C CA . PHE A 1 104 ? -9.232 -2.980 -4.313 1.00 94.06 104 PHE A CA 1
ATOM 830 C C . PHE A 1 104 ? -7.799 -2.629 -4.732 1.00 94.06 104 PHE A C 1
ATOM 832 O O . PHE A 1 104 ? -7.599 -1.689 -5.496 1.00 94.06 104 PHE A O 1
ATOM 839 N N . GLN A 1 105 ? -6.795 -3.381 -4.271 1.00 93.44 105 GLN A N 1
ATOM 840 C CA . GLN A 1 105 ? -5.409 -3.186 -4.695 1.00 93.44 105 GLN A CA 1
ATOM 841 C C . GLN A 1 105 ? -5.189 -3.504 -6.178 1.00 93.44 105 GLN A C 1
ATOM 843 O O . GLN A 1 105 ? -4.312 -2.905 -6.789 1.00 93.44 105 GLN A O 1
ATOM 848 N N . VAL A 1 106 ? -5.982 -4.398 -6.772 1.00 90.19 106 VAL A N 1
ATOM 849 C CA . VAL A 1 106 ? -5.895 -4.718 -8.208 1.00 90.19 106 VAL A CA 1
ATOM 850 C C . VAL A 1 106 ? -6.177 -3.477 -9.056 1.00 90.19 106 VAL A C 1
ATOM 852 O O . VAL A 1 106 ? -5.516 -3.264 -10.066 1.00 90.19 106 VAL A O 1
ATOM 855 N N . LEU A 1 107 ? -7.069 -2.592 -8.597 1.00 86.31 107 LEU A N 1
ATOM 856 C CA . LEU A 1 107 ? -7.340 -1.313 -9.265 1.00 86.31 107 LEU A CA 1
ATOM 857 C C . LEU A 1 107 ? -6.081 -0.438 -9.375 1.00 86.31 107 LEU A C 1
ATOM 859 O O . LEU A 1 107 ? -5.954 0.361 -10.295 1.00 86.31 107 LEU A O 1
ATOM 863 N N . ALA A 1 108 ? -5.119 -0.622 -8.467 1.00 83.38 108 ALA A N 1
ATOM 864 C CA . ALA A 1 108 ? -3.857 0.102 -8.477 1.00 83.38 108 ALA A CA 1
ATOM 865 C C . ALA A 1 108 ? -2.833 -0.402 -9.500 1.00 83.38 108 ALA A C 1
ATOM 867 O O . ALA A 1 108 ? -1.761 0.186 -9.603 1.00 83.38 108 ALA A O 1
ATOM 868 N N . MET A 1 109 ? -3.135 -1.473 -10.238 1.00 79.25 109 MET A N 1
ATOM 869 C CA . MET A 1 109 ? -2.292 -1.924 -11.349 1.00 79.25 109 MET A CA 1
ATOM 870 C C . MET A 1 109 ? -2.393 -1.004 -12.566 1.00 79.25 109 MET A C 1
ATOM 872 O O . MET A 1 109 ? -1.493 -1.009 -13.400 1.00 79.25 109 MET A O 1
ATOM 876 N N . VAL A 1 110 ? -3.459 -0.203 -12.668 1.00 77.62 110 VAL A N 1
ATOM 877 C CA . VAL A 1 110 ? -3.603 0.794 -13.733 1.00 77.62 110 VAL A CA 1
ATOM 878 C C . VAL A 1 110 ? -2.597 1.930 -13.496 1.00 77.62 110 VAL A C 1
ATOM 880 O O . VAL A 1 110 ? -2.662 2.575 -12.441 1.00 77.62 110 VAL A O 1
ATOM 883 N N . PRO A 1 111 ? -1.688 2.217 -14.450 1.00 71.62 111 PRO A N 1
ATOM 884 C CA . PRO A 1 111 ? -0.716 3.299 -14.318 1.00 71.62 111 PRO A CA 1
ATOM 885 C C . PRO A 1 111 ? -1.375 4.642 -13.982 1.00 71.62 111 PRO A C 1
ATOM 887 O O . PRO A 1 111 ? -2.424 4.989 -14.516 1.00 71.62 111 PRO A O 1
ATOM 890 N N . GLY A 1 112 ? -0.765 5.399 -13.066 1.00 68.19 112 GLY A N 1
ATOM 891 C CA . GLY A 1 112 ? -1.328 6.653 -12.548 1.00 68.19 112 GLY A CA 1
ATOM 892 C C . GLY A 1 112 ? -2.312 6.477 -11.383 1.00 68.19 112 GLY A C 1
ATOM 893 O O . GLY A 1 112 ? -2.616 7.448 -10.691 1.00 68.19 112 GLY A O 1
ATOM 894 N N . THR A 1 113 ? -2.744 5.248 -11.075 1.00 77.81 113 THR A N 1
ATOM 895 C CA . THR A 1 113 ? -3.562 4.980 -9.886 1.00 77.81 113 THR A CA 1
ATOM 896 C C . THR A 1 113 ? -2.718 4.936 -8.617 1.00 77.81 113 THR A C 1
ATOM 898 O O . THR A 1 113 ? -1.650 4.328 -8.546 1.00 77.81 113 THR A O 1
ATOM 901 N N . SER A 1 114 ? -3.226 5.540 -7.543 1.00 84.19 114 SER A N 1
ATOM 902 C CA . SER A 1 114 ? -2.573 5.470 -6.240 1.00 84.19 114 SER A CA 1
ATOM 903 C C . SER A 1 114 ? -2.905 4.179 -5.503 1.00 84.19 114 SER A C 1
ATOM 905 O O . SER A 1 114 ? -4.019 4.001 -5.011 1.00 84.19 114 SER A O 1
ATOM 907 N N . ARG A 1 115 ? -1.903 3.313 -5.330 1.00 90.12 115 ARG A N 1
ATOM 908 C CA . ARG A 1 115 ? -2.037 2.065 -4.562 1.00 90.12 115 ARG A CA 1
ATOM 909 C C . ARG A 1 115 ? -2.504 2.280 -3.130 1.00 90.12 115 ARG A C 1
ATOM 911 O O . ARG A 1 115 ? -3.408 1.582 -2.662 1.00 90.12 115 ARG A O 1
ATOM 918 N N . SER A 1 116 ? -1.901 3.236 -2.424 1.00 90.00 116 SER A N 1
ATOM 919 C CA . SER A 1 116 ? -2.343 3.583 -1.072 1.00 90.00 116 SER A CA 1
ATOM 920 C C . SER A 1 116 ? -3.763 4.148 -1.094 1.00 90.00 116 SER A C 1
ATOM 922 O O . SER A 1 116 ? -4.581 3.717 -0.291 1.00 90.00 116 SER A O 1
ATOM 924 N N . GLY A 1 117 ? -4.098 5.010 -2.060 1.00 89.62 117 GLY A N 1
ATOM 925 C CA . GLY A 1 117 ? -5.450 5.548 -2.228 1.00 89.62 117 GLY A CA 1
ATOM 926 C C . GLY A 1 117 ? -6.520 4.466 -2.403 1.00 89.62 117 GLY A C 1
ATOM 927 O O . GLY A 1 117 ? -7.475 4.419 -1.630 1.00 89.62 117 GLY A O 1
ATOM 928 N N . ALA A 1 118 ? -6.323 3.549 -3.354 1.00 92.12 118 ALA A N 1
ATOM 929 C CA . ALA A 1 118 ? -7.270 2.476 -3.655 1.00 92.12 118 ALA A CA 1
ATOM 930 C C . ALA A 1 118 ? -7.514 1.551 -2.451 1.00 92.12 118 ALA A C 1
ATOM 932 O O . ALA A 1 118 ? -8.655 1.240 -2.111 1.00 92.12 118 ALA A O 1
ATOM 933 N N . THR A 1 119 ? -6.447 1.156 -1.753 1.00 95.00 119 THR A N 1
ATOM 934 C CA . THR A 1 119 ? -6.555 0.253 -0.596 1.00 95.00 119 THR A CA 1
ATOM 935 C C . THR A 1 119 ? -7.095 0.945 0.658 1.00 95.00 119 THR A C 1
ATOM 937 O O . THR A 1 119 ? -7.842 0.318 1.408 1.00 95.00 119 THR A O 1
ATOM 940 N N . ILE A 1 120 ? -6.793 2.233 0.879 1.00 94.00 120 ILE A N 1
ATOM 941 C CA . ILE A 1 120 ? -7.370 3.027 1.978 1.00 94.00 120 ILE A CA 1
ATOM 942 C C . ILE A 1 120 ? -8.869 3.232 1.760 1.00 94.00 120 ILE A C 1
ATOM 944 O O . ILE A 1 120 ? -9.653 2.949 2.665 1.00 94.00 120 ILE A O 1
ATOM 948 N N . LEU A 1 121 ? -9.277 3.666 0.564 1.00 92.62 121 LEU A N 1
ATOM 949 C CA . LEU A 1 121 ? -10.689 3.847 0.221 1.00 92.62 121 LEU A CA 1
ATOM 950 C C . LEU A 1 121 ? -11.460 2.534 0.322 1.00 92.62 121 LEU A C 1
ATOM 952 O O . LEU A 1 121 ? -12.502 2.492 0.971 1.00 92.62 121 LEU A O 1
ATOM 956 N N . GLY A 1 122 ? -10.915 1.448 -0.234 1.00 94.06 122 GLY A N 1
ATOM 957 C CA . GLY A 1 122 ? -11.498 0.114 -0.112 1.00 94.06 122 GLY A CA 1
ATOM 958 C C . GLY A 1 122 ? -11.677 -0.314 1.345 1.00 94.06 122 GLY A C 1
ATOM 959 O O . GLY A 1 122 ? -12.754 -0.751 1.743 1.00 94.06 122 GLY A O 1
ATOM 960 N N . ALA A 1 123 ? -10.660 -0.120 2.187 1.00 95.31 123 ALA A N 1
ATOM 961 C CA . ALA A 1 123 ? -10.752 -0.433 3.610 1.00 95.31 123 ALA A CA 1
ATOM 962 C C . ALA A 1 123 ? -11.801 0.429 4.338 1.00 95.31 123 ALA A C 1
ATOM 964 O O . ALA A 1 123 ? -12.557 -0.088 5.165 1.00 95.31 123 ALA A O 1
ATOM 965 N N . MET A 1 124 ? -11.879 1.726 4.030 1.00 93.75 124 MET A N 1
ATOM 966 C CA . MET A 1 124 ? -12.867 2.636 4.616 1.00 93.75 124 MET A CA 1
ATOM 967 C C . MET A 1 124 ? -14.300 2.301 4.183 1.00 93.75 124 MET A C 1
ATOM 969 O O . MET A 1 124 ? -15.204 2.348 5.017 1.00 93.75 124 MET A O 1
ATOM 973 N N . LEU A 1 125 ? -14.512 1.891 2.928 1.00 93.38 125 LEU A N 1
ATOM 974 C CA . LEU A 1 125 ? -15.802 1.385 2.437 1.00 93.38 125 LEU A CA 1
ATOM 975 C C . LEU A 1 125 ? -16.253 0.127 3.190 1.00 93.38 125 LEU A C 1
ATOM 977 O O . LEU A 1 125 ? -17.443 -0.060 3.430 1.00 93.38 125 LEU A O 1
ATOM 981 N N . LEU A 1 126 ? -15.302 -0.700 3.627 1.00 94.06 126 LEU A N 1
ATOM 982 C CA . LEU A 1 126 ? -15.546 -1.884 4.456 1.00 94.06 126 LEU A CA 1
ATOM 983 C C . LEU A 1 126 ? -15.704 -1.557 5.955 1.00 94.06 126 LEU A C 1
ATOM 985 O O . LEU A 1 126 ? -15.781 -2.465 6.785 1.00 94.06 126 LEU A O 1
ATOM 989 N N . GLY A 1 127 ? -15.750 -0.272 6.324 1.00 92.06 127 GLY A N 1
ATOM 990 C CA . GLY A 1 127 ? -15.998 0.187 7.691 1.00 92.06 127 GLY A CA 1
ATOM 991 C C . GLY A 1 127 ? -14.752 0.294 8.575 1.00 92.06 127 GLY A C 1
ATOM 992 O O . GLY A 1 127 ? -14.883 0.329 9.806 1.00 92.06 127 GLY A O 1
ATOM 993 N N . CYS A 1 128 ? -13.555 0.344 7.981 1.00 94.38 128 CYS A N 1
ATOM 994 C CA . CYS A 1 128 ? -12.322 0.655 8.704 1.00 94.38 128 CYS A CA 1
ATOM 995 C C . CYS A 1 128 ? -12.214 2.151 9.008 1.00 94.38 128 CYS A C 1
ATOM 997 O O . CYS A 1 128 ? -12.511 2.993 8.164 1.00 94.38 128 CYS A O 1
ATOM 999 N N . SER A 1 129 ? -11.724 2.481 10.202 1.00 93.56 129 SER A N 1
ATOM 1000 C CA . SER A 1 129 ? -11.322 3.844 10.538 1.00 93.56 129 SER A CA 1
ATOM 1001 C C . SER A 1 129 ? -10.164 4.301 9.651 1.00 93.56 129 SER A C 1
ATOM 1003 O O . SER A 1 129 ? -9.380 3.484 9.166 1.00 93.56 129 SER A O 1
ATOM 1005 N N . ARG A 1 130 ? -10.005 5.620 9.503 1.00 91.81 130 ARG A N 1
ATOM 1006 C CA . ARG A 1 130 ? -8.919 6.242 8.723 1.00 91.81 130 ARG A CA 1
ATOM 1007 C C . ARG A 1 130 ? -7.542 5.714 9.126 1.00 91.81 130 ARG A C 1
ATOM 1009 O O . ARG A 1 130 ? -6.768 5.277 8.281 1.00 91.81 130 ARG A O 1
ATOM 1016 N N . GLY A 1 131 ? -7.281 5.670 10.434 1.00 91.94 131 GLY A N 1
ATOM 1017 C CA . GLY A 1 131 ? -6.033 5.145 10.985 1.00 91.94 131 GLY A CA 1
ATOM 1018 C C . GLY A 1 131 ? -5.825 3.654 10.705 1.00 91.94 131 GLY A C 1
ATOM 1019 O O . GLY A 1 131 ? -4.730 3.266 10.307 1.00 91.94 131 GLY A O 1
ATOM 1020 N N . ALA A 1 132 ? -6.859 2.815 10.863 1.00 93.31 132 ALA A N 1
ATOM 1021 C CA . ALA A 1 132 ? -6.747 1.383 10.576 1.00 93.31 132 ALA A CA 1
ATOM 1022 C C . ALA A 1 132 ? -6.570 1.103 9.075 1.00 93.31 132 ALA A C 1
ATOM 1024 O O . ALA A 1 132 ? -5.771 0.245 8.707 1.00 93.31 132 ALA A O 1
ATOM 1025 N N . ALA A 1 133 ? -7.282 1.839 8.220 1.00 94.50 133 ALA A N 1
ATOM 1026 C CA . ALA A 1 133 ? -7.173 1.748 6.769 1.00 94.50 133 ALA A CA 1
ATOM 1027 C C . ALA A 1 133 ? -5.770 2.142 6.284 1.00 94.50 133 ALA A C 1
ATOM 1029 O O . ALA A 1 133 ? -5.129 1.371 5.569 1.00 94.50 133 ALA A O 1
ATOM 1030 N N . ALA A 1 134 ? -5.264 3.299 6.726 1.00 93.31 134 ALA A N 1
ATOM 1031 C CA . ALA A 1 134 ? -3.924 3.772 6.389 1.00 93.31 134 ALA A CA 1
ATOM 1032 C C . ALA A 1 134 ? -2.840 2.807 6.882 1.00 93.31 134 ALA A C 1
ATOM 1034 O O . ALA A 1 134 ? -1.973 2.402 6.111 1.00 93.31 134 ALA A O 1
ATOM 1035 N N . GLU A 1 135 ? -2.914 2.373 8.143 1.00 92.44 135 GLU A N 1
ATOM 1036 C CA . GLU A 1 135 ? -1.918 1.469 8.718 1.00 92.44 135 GLU A CA 1
ATOM 1037 C C . GLU A 1 135 ? -1.914 0.096 8.018 1.00 92.44 135 GLU A C 1
ATOM 1039 O O . GLU A 1 135 ? -0.843 -0.417 7.690 1.00 92.44 135 GLU A O 1
ATOM 1044 N N . PHE A 1 136 ? -3.086 -0.478 7.713 1.00 94.88 136 PHE A N 1
ATOM 1045 C CA . PHE A 1 136 ? -3.163 -1.733 6.958 1.00 94.88 136 PHE A CA 1
ATOM 1046 C C . PHE A 1 136 ? -2.633 -1.576 5.528 1.00 94.88 136 PHE A C 1
ATOM 1048 O O . PHE A 1 136 ? -1.862 -2.420 5.074 1.00 94.88 136 PHE A O 1
ATOM 1055 N N . SER A 1 137 ? -2.981 -0.482 4.841 1.00 94.38 137 SER A N 1
ATOM 1056 C CA . SER A 1 137 ? -2.464 -0.171 3.503 1.00 94.38 137 SER A CA 1
ATOM 1057 C C . SER A 1 137 ? -0.936 -0.063 3.496 1.00 94.38 137 SER A C 1
ATOM 1059 O O . SER A 1 137 ? -0.270 -0.629 2.626 1.00 94.38 137 SER A O 1
ATOM 1061 N N . PHE A 1 138 ? -0.337 0.596 4.490 1.00 91.81 138 PHE A N 1
ATOM 1062 C CA . PHE A 1 138 ? 1.119 0.674 4.596 1.00 91.81 138 PHE A CA 1
ATOM 1063 C C . PHE A 1 138 ? 1.766 -0.692 4.802 1.00 91.81 138 PHE A C 1
ATOM 1065 O O . PHE A 1 138 ? 2.752 -0.996 4.133 1.00 91.81 138 PHE A O 1
ATOM 1072 N N . PHE A 1 139 ? 1.199 -1.533 5.669 1.00 92.25 139 PHE A N 1
ATOM 1073 C CA . PHE A 1 139 ? 1.740 -2.871 5.900 1.00 92.25 139 PHE A CA 1
ATOM 1074 C C . PHE A 1 139 ? 1.602 -3.777 4.681 1.00 92.25 139 PHE A C 1
ATOM 1076 O O . PHE A 1 139 ? 2.539 -4.504 4.370 1.00 92.25 139 PHE A O 1
ATOM 1083 N N . LEU A 1 140 ? 0.480 -3.688 3.964 1.00 94.19 140 LEU A N 1
ATOM 1084 C CA . LEU A 1 140 ? 0.274 -4.368 2.687 1.00 94.19 140 LEU A CA 1
ATOM 1085 C C . LEU A 1 140 ? 1.288 -3.922 1.628 1.00 94.19 140 LEU A C 1
ATOM 1087 O O . LEU A 1 140 ? 1.770 -4.729 0.840 1.00 94.19 140 LEU A O 1
ATOM 1091 N N . GLY A 1 141 ? 1.670 -2.645 1.651 1.00 91.69 141 GLY A N 1
ATOM 1092 C CA . GLY A 1 141 ? 2.671 -2.096 0.746 1.00 91.69 141 GLY A CA 1
ATOM 1093 C C . GLY A 1 141 ? 4.042 -2.757 0.846 1.00 91.69 141 GLY A C 1
ATOM 1094 O O . GLY A 1 141 ? 4.730 -2.829 -0.165 1.00 91.69 141 GLY A O 1
ATOM 1095 N N . ILE A 1 142 ? 4.430 -3.253 2.024 1.00 91.50 142 ILE A N 1
ATOM 1096 C CA . ILE A 1 142 ? 5.755 -3.846 2.251 1.00 91.50 142 ILE A CA 1
ATOM 1097 C C . ILE A 1 142 ? 5.988 -5.059 1.331 1.00 91.50 142 ILE A C 1
ATOM 1099 O O . ILE A 1 142 ? 6.883 -4.979 0.493 1.00 91.50 142 ILE A O 1
ATOM 1103 N N . PRO A 1 143 ? 5.208 -6.157 1.417 1.00 92.31 143 PRO A N 1
ATOM 1104 C CA . PRO A 1 143 ? 5.420 -7.319 0.558 1.00 92.31 143 PRO A CA 1
ATOM 1105 C C . PRO A 1 143 ? 5.104 -7.040 -0.912 1.00 92.31 143 PRO A C 1
ATOM 1107 O O . PRO A 1 143 ? 5.775 -7.585 -1.779 1.00 92.31 143 PRO A O 1
ATOM 1110 N N . VAL A 1 144 ? 4.114 -6.191 -1.208 1.00 91.25 144 VAL A N 1
ATOM 1111 C CA . VAL A 1 144 ? 3.696 -5.917 -2.592 1.00 91.25 144 VAL A CA 1
ATOM 1112 C C . VAL A 1 144 ? 4.771 -5.141 -3.348 1.00 91.25 144 VAL A C 1
ATOM 1114 O O . VAL A 1 144 ? 5.178 -5.559 -4.427 1.00 91.25 144 VAL A O 1
ATOM 1117 N N . MET A 1 145 ? 5.254 -4.029 -2.784 1.00 90.38 145 MET A N 1
ATOM 1118 C CA . MET A 1 145 ? 6.279 -3.208 -3.436 1.00 90.38 145 MET A CA 1
ATOM 1119 C C . MET A 1 145 ? 7.621 -3.941 -3.470 1.00 90.38 145 MET A C 1
ATOM 1121 O O . MET A 1 145 ? 8.302 -3.904 -4.487 1.00 90.38 145 MET A O 1
ATOM 1125 N N . PHE A 1 146 ? 7.981 -4.650 -2.393 1.00 91.50 146 PHE A N 1
ATOM 1126 C CA . PHE A 1 146 ? 9.197 -5.462 -2.377 1.00 91.50 146 PHE A CA 1
ATOM 1127 C C . PHE A 1 146 ? 9.152 -6.568 -3.436 1.00 91.50 146 PHE A C 1
ATOM 1129 O O . PHE A 1 146 ? 10.099 -6.710 -4.202 1.00 91.50 146 PHE A O 1
ATOM 1136 N N . GLY A 1 147 ? 8.043 -7.310 -3.519 1.00 90.88 147 GLY A N 1
ATOM 1137 C CA . GLY A 1 147 ? 7.861 -8.370 -4.508 1.00 90.88 147 GLY A CA 1
ATOM 1138 C C . GLY A 1 147 ? 7.918 -7.849 -5.943 1.00 90.88 147 GLY A C 1
ATOM 1139 O O . GLY A 1 147 ? 8.636 -8.416 -6.759 1.00 90.88 147 GLY A O 1
ATOM 1140 N N . ALA A 1 148 ? 7.231 -6.741 -6.236 1.00 87.69 148 ALA A N 1
ATOM 1141 C CA . ALA A 1 148 ? 7.255 -6.121 -7.561 1.00 87.69 148 ALA A CA 1
ATOM 1142 C C . ALA A 1 148 ? 8.661 -5.631 -7.952 1.00 87.69 148 ALA A C 1
ATOM 1144 O O . ALA A 1 148 ? 9.126 -5.914 -9.054 1.00 87.69 148 ALA A O 1
ATOM 1145 N N . SER A 1 149 ? 9.370 -4.942 -7.050 1.00 89.69 149 SER A N 1
ATOM 1146 C CA . SER A 1 149 ? 10.742 -4.488 -7.310 1.00 89.69 149 SER A CA 1
ATOM 1147 C C . SER A 1 149 ? 11.709 -5.657 -7.496 1.00 89.69 149 SER A C 1
ATOM 1149 O O . SER A 1 149 ? 12.532 -5.629 -8.407 1.00 89.69 149 SER A O 1
ATOM 1151 N N . LEU A 1 150 ? 11.595 -6.702 -6.669 1.00 91.06 150 LEU A N 1
ATOM 1152 C CA . LEU A 1 150 ? 12.431 -7.895 -6.775 1.00 91.06 150 LEU A CA 1
ATOM 1153 C C . LEU A 1 150 ? 12.202 -8.620 -8.105 1.00 91.06 150 LEU A C 1
ATOM 1155 O O . LEU A 1 150 ? 13.172 -8.975 -8.766 1.00 91.06 150 LEU A O 1
ATOM 1159 N N . LEU A 1 151 ? 10.943 -8.787 -8.520 1.00 89.69 151 LEU A N 1
ATOM 1160 C CA . LEU A 1 151 ? 10.588 -9.389 -9.806 1.00 89.69 151 LEU A CA 1
ATOM 1161 C C . LEU A 1 151 ? 11.259 -8.645 -10.970 1.00 89.69 151 LEU A C 1
ATOM 1163 O O . LEU A 1 151 ? 11.864 -9.279 -11.831 1.00 89.69 151 LEU A O 1
ATOM 1167 N N . LYS A 1 152 ? 11.214 -7.305 -10.962 1.00 87.19 152 LYS A N 1
ATOM 1168 C CA . LYS A 1 152 ? 11.846 -6.474 -11.998 1.00 87.19 152 LYS A CA 1
ATOM 1169 C C . LYS A 1 152 ? 13.366 -6.602 -12.017 1.00 87.19 152 LYS A C 1
ATOM 1171 O O . LYS A 1 152 ? 13.941 -6.733 -13.090 1.00 87.19 152 LYS A O 1
ATOM 1176 N N . ILE A 1 153 ? 14.012 -6.611 -10.849 1.00 89.25 153 ILE A N 1
ATOM 1177 C CA . ILE A 1 153 ? 15.467 -6.809 -10.754 1.00 89.25 153 ILE A CA 1
ATOM 1178 C C . ILE A 1 153 ? 15.855 -8.196 -11.278 1.00 89.25 153 ILE A C 1
ATOM 1180 O O . ILE A 1 153 ? 16.811 -8.318 -12.035 1.00 89.25 153 ILE A O 1
ATOM 1184 N N . VAL A 1 154 ? 15.109 -9.239 -10.904 1.00 90.81 154 VAL A N 1
ATOM 1185 C CA . VAL A 1 154 ? 15.373 -10.609 -11.363 1.00 90.81 154 VAL A CA 1
ATOM 1186 C C . VAL A 1 154 ? 15.211 -10.715 -12.879 1.00 90.81 154 VAL A C 1
ATOM 1188 O O . VAL A 1 154 ? 16.103 -11.248 -13.529 1.00 90.81 154 VAL A O 1
ATOM 1191 N N . LYS A 1 155 ? 14.131 -10.172 -13.456 1.00 87.81 155 LYS A N 1
ATOM 1192 C CA . LYS A 1 155 ? 13.937 -10.122 -14.916 1.00 87.81 155 LYS A CA 1
ATOM 1193 C C . LYS A 1 155 ? 15.089 -9.409 -15.625 1.00 87.81 155 LYS A C 1
ATOM 1195 O O . LYS A 1 155 ? 15.658 -9.970 -16.550 1.00 87.81 155 LYS A O 1
ATOM 1200 N N . PHE A 1 156 ? 15.479 -8.232 -15.133 1.00 88.12 156 PHE A N 1
ATOM 1201 C CA . PHE A 1 156 ? 16.591 -7.456 -15.686 1.00 88.12 156 PHE A CA 1
ATOM 1202 C C . PHE A 1 156 ? 17.899 -8.262 -15.723 1.00 88.12 156 PHE A C 1
ATOM 1204 O O . PHE A 1 156 ? 18.582 -8.296 -16.741 1.00 88.12 156 PHE A O 1
ATOM 1211 N N . MET A 1 157 ? 18.213 -8.981 -14.641 1.00 89.25 157 MET A N 1
ATOM 1212 C CA . MET A 1 157 ? 19.396 -9.847 -14.589 1.00 89.25 157 MET A CA 1
ATOM 1213 C C . MET A 1 157 ? 19.278 -11.071 -15.512 1.00 89.25 157 MET A C 1
ATOM 1215 O O . MET A 1 157 ? 20.262 -11.473 -16.128 1.00 89.25 157 MET A O 1
ATOM 1219 N N . LEU A 1 158 ? 18.087 -11.674 -15.621 1.00 90.44 158 LEU A N 1
ATOM 1220 C CA . LEU A 1 158 ? 17.835 -12.830 -16.493 1.00 90.44 158 LEU A CA 1
ATOM 1221 C C . LEU A 1 158 ? 17.919 -12.481 -17.985 1.00 90.44 158 LEU A C 1
ATOM 1223 O O . LEU A 1 158 ? 18.290 -13.336 -18.784 1.00 90.44 158 LEU A O 1
ATOM 1227 N N . GLU A 1 159 ? 17.620 -11.237 -18.357 1.00 89.56 159 GLU A N 1
ATOM 1228 C CA . GLU A 1 159 ? 17.798 -10.708 -19.718 1.00 89.56 159 GLU A CA 1
ATOM 1229 C C . GLU A 1 159 ? 19.279 -10.472 -20.082 1.00 89.56 159 GLU A C 1
ATOM 1231 O O . GLU A 1 159 ? 19.587 -10.048 -21.194 1.00 89.56 159 GLU A O 1
ATOM 1236 N N . GLY A 1 160 ? 20.210 -10.773 -19.169 1.00 86.75 160 GLY A N 1
ATOM 1237 C CA . GLY A 1 160 ? 21.649 -10.613 -19.375 1.00 86.75 160 GLY A CA 1
ATOM 1238 C C . GLY A 1 160 ? 22.142 -9.181 -19.173 1.00 86.75 160 GLY A C 1
ATOM 1239 O O . GLY A 1 160 ? 23.300 -8.889 -19.471 1.00 86.75 160 GLY A O 1
ATOM 1240 N N . ALA A 1 161 ? 21.290 -8.286 -18.667 1.00 85.19 161 ALA A N 1
ATOM 1241 C CA . ALA A 1 161 ? 21.695 -6.933 -18.335 1.00 85.19 161 ALA A CA 1
ATOM 1242 C C . ALA A 1 161 ? 22.501 -6.915 -17.027 1.00 85.19 161 ALA A C 1
ATOM 1244 O O . ALA A 1 161 ? 22.251 -7.676 -16.091 1.00 85.19 161 ALA A O 1
ATOM 1245 N N . SER A 1 162 ? 23.480 -6.017 -16.954 1.00 87.69 162 SER A N 1
ATOM 1246 C CA . SER A 1 162 ? 24.331 -5.830 -15.781 1.00 87.69 162 SER A CA 1
ATOM 1247 C C . SER A 1 162 ? 24.360 -4.363 -15.391 1.00 87.69 162 SER A C 1
ATOM 1249 O O . SER A 1 162 ? 24.452 -3.506 -16.268 1.00 87.69 162 SER A O 1
ATOM 1251 N N . PHE A 1 163 ? 24.359 -4.078 -14.092 1.00 88.31 163 PHE A N 1
ATOM 1252 C CA . PHE A 1 163 ? 24.538 -2.714 -13.609 1.00 88.31 163 PHE A CA 1
ATOM 1253 C C . PHE A 1 163 ? 26.014 -2.314 -13.628 1.00 88.31 163 PHE A C 1
ATOM 1255 O O . PHE A 1 163 ? 26.876 -3.038 -13.125 1.00 88.31 163 PHE A O 1
ATOM 1262 N N . GLN A 1 164 ? 26.300 -1.128 -14.153 1.00 92.94 164 GLN A N 1
ATOM 1263 C CA . GLN A 1 164 ? 27.598 -0.485 -14.011 1.00 92.94 164 GLN A CA 1
ATOM 1264 C C . GLN A 1 164 ? 27.760 0.079 -12.590 1.00 92.94 164 GLN A C 1
ATOM 1266 O O . GLN A 1 164 ? 26.789 0.381 -11.894 1.00 92.94 164 GLN A O 1
ATOM 1271 N N . MET A 1 165 ? 29.006 0.252 -12.140 1.00 91.88 165 MET A N 1
ATOM 1272 C CA . MET A 1 165 ? 29.301 0.648 -10.753 1.00 91.88 165 MET A CA 1
ATOM 1273 C C . MET A 1 165 ? 28.627 1.970 -10.341 1.00 91.88 165 MET A C 1
ATOM 1275 O O . MET A 1 165 ? 28.144 2.101 -9.215 1.00 91.88 165 MET A O 1
ATOM 1279 N N . TYR A 1 166 ? 28.556 2.948 -11.249 1.00 93.94 166 TYR A N 1
ATOM 1280 C CA . TYR A 1 166 ? 27.901 4.228 -10.972 1.00 93.94 166 TYR A CA 1
ATOM 1281 C C . TYR A 1 166 ? 26.370 4.103 -10.892 1.00 93.94 166 TYR A C 1
ATOM 1283 O O . TYR A 1 166 ? 25.745 4.803 -10.099 1.00 93.94 166 TYR A O 1
ATOM 1291 N N . GLU A 1 167 ? 25.754 3.182 -11.641 1.00 92.75 167 GLU A N 1
ATOM 1292 C CA . GLU A 1 167 ? 24.310 2.919 -11.571 1.00 92.75 167 GLU A CA 1
ATOM 1293 C C . GLU A 1 167 ? 23.942 2.303 -10.222 1.00 92.75 167 GLU A C 1
ATOM 1295 O O . GLU A 1 167 ? 22.981 2.729 -9.582 1.00 92.75 167 GLU A O 1
ATOM 1300 N N . ILE A 1 168 ? 24.759 1.361 -9.737 1.00 92.44 168 ILE A N 1
ATOM 1301 C CA . ILE A 1 168 ? 24.619 0.784 -8.394 1.00 92.44 168 ILE A CA 1
ATOM 1302 C C . ILE A 1 168 ? 24.718 1.885 -7.334 1.00 92.44 168 ILE A C 1
ATOM 1304 O O . ILE A 1 168 ? 23.898 1.934 -6.414 1.00 92.44 168 ILE A O 1
ATOM 1308 N N . PHE A 1 169 ?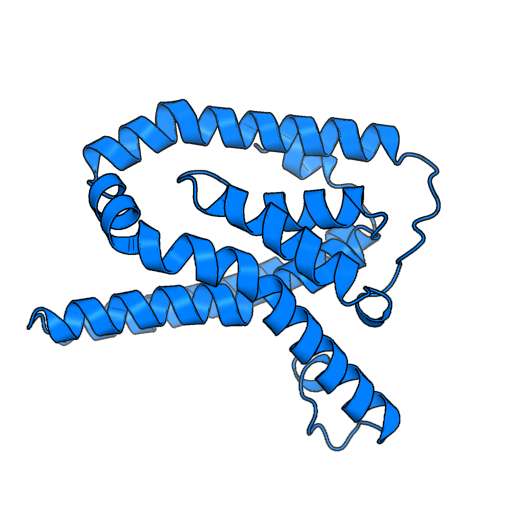 25.688 2.793 -7.473 1.00 95.38 169 PHE A N 1
ATOM 1309 C CA . PHE A 1 169 ? 25.828 3.931 -6.569 1.00 95.38 169 PHE A CA 1
ATOM 1310 C C . PHE A 1 169 ? 24.566 4.806 -6.556 1.00 95.38 169 PHE A C 1
ATOM 1312 O O . PHE A 1 169 ? 24.041 5.094 -5.478 1.00 95.38 169 PHE A O 1
ATOM 1319 N N . TYR A 1 170 ? 24.028 5.175 -7.723 1.00 95.00 170 TYR A N 1
ATOM 1320 C CA . TYR A 1 170 ? 22.799 5.970 -7.810 1.00 95.00 170 TYR A CA 1
ATOM 1321 C C . TYR A 1 170 ? 21.580 5.249 -7.230 1.00 95.00 170 TYR A C 1
ATOM 1323 O O . TYR A 1 170 ? 20.784 5.875 -6.528 1.00 95.00 170 TYR A O 1
ATOM 1331 N N . LEU A 1 171 ? 21.448 3.939 -7.453 1.00 92.38 171 LEU A N 1
ATOM 1332 C CA . LEU A 1 171 ? 20.362 3.137 -6.888 1.00 92.38 171 LEU A CA 1
ATOM 1333 C C . LEU A 1 171 ? 20.420 3.101 -5.358 1.00 92.38 171 LEU A C 1
ATOM 1335 O O . LEU A 1 171 ? 19.404 3.325 -4.699 1.00 92.38 171 LEU A O 1
ATOM 1339 N N . ILE A 1 172 ? 21.601 2.868 -4.779 1.00 94.38 172 ILE A N 1
ATOM 1340 C CA . ILE A 1 172 ? 21.781 2.830 -3.321 1.00 94.38 172 ILE A CA 1
ATOM 1341 C C . ILE A 1 172 ? 21.564 4.217 -2.713 1.00 94.38 172 ILE A C 1
ATOM 1343 O O . ILE A 1 172 ? 20.868 4.343 -1.703 1.00 94.38 172 ILE A O 1
ATOM 1347 N N . PHE A 1 173 ? 22.123 5.260 -3.328 1.00 96.25 173 PHE A N 1
ATOM 1348 C CA . PHE A 1 173 ? 21.955 6.632 -2.860 1.00 96.25 173 PHE A CA 1
ATOM 1349 C C . PHE A 1 173 ? 20.480 7.054 -2.900 1.00 96.25 173 PHE A C 1
ATOM 1351 O O . PHE A 1 173 ? 19.937 7.518 -1.896 1.00 96.25 173 PHE A O 1
ATOM 1358 N N . GLY A 1 174 ? 19.797 6.803 -4.021 1.00 96.12 174 GLY A N 1
ATOM 1359 C CA . GLY A 1 174 ? 18.366 7.053 -4.173 1.00 96.12 174 GLY A CA 1
ATOM 1360 C C . GLY A 1 174 ? 17.527 6.267 -3.165 1.00 96.12 174 GLY A C 1
ATOM 1361 O O . GLY A 1 174 ? 16.630 6.835 -2.543 1.00 96.12 174 GLY A O 1
ATOM 1362 N N . MET A 1 175 ? 17.855 4.993 -2.925 1.00 94.44 175 MET A N 1
ATOM 1363 C CA . MET A 1 175 ? 17.208 4.170 -1.901 1.00 94.44 175 MET A CA 1
ATOM 1364 C C . MET A 1 175 ? 17.373 4.770 -0.499 1.00 94.44 175 MET A C 1
ATOM 1366 O O . MET A 1 175 ? 16.397 4.837 0.247 1.00 94.44 175 MET A O 1
ATOM 1370 N N . ALA A 1 176 ? 18.575 5.225 -0.133 1.00 95.88 176 ALA A N 1
ATOM 1371 C CA . ALA A 1 176 ? 18.844 5.808 1.181 1.00 95.88 176 ALA A CA 1
ATOM 1372 C C . ALA A 1 176 ? 18.065 7.116 1.400 1.00 95.88 176 ALA A C 1
ATOM 1374 O O . ALA A 1 176 ? 17.421 7.291 2.440 1.00 95.88 176 ALA A O 1
ATOM 1375 N N . VAL A 1 177 ? 18.062 8.003 0.399 1.00 97.19 177 VAL A N 1
ATOM 1376 C CA . VAL A 1 177 ? 17.293 9.256 0.432 1.00 97.19 177 VAL A CA 1
ATOM 1377 C C . VAL A 1 177 ? 15.793 8.964 0.512 1.00 97.19 177 VAL A C 1
ATOM 1379 O O . VAL A 1 177 ? 15.111 9.470 1.407 1.00 97.19 177 VAL A O 1
ATOM 1382 N N . ALA A 1 178 ? 15.274 8.100 -0.366 1.00 95.12 178 ALA A N 1
ATOM 1383 C CA . ALA A 1 178 ? 13.864 7.721 -0.384 1.00 95.12 178 ALA A CA 1
ATOM 1384 C C . ALA A 1 178 ? 13.431 7.066 0.935 1.00 95.12 178 ALA A C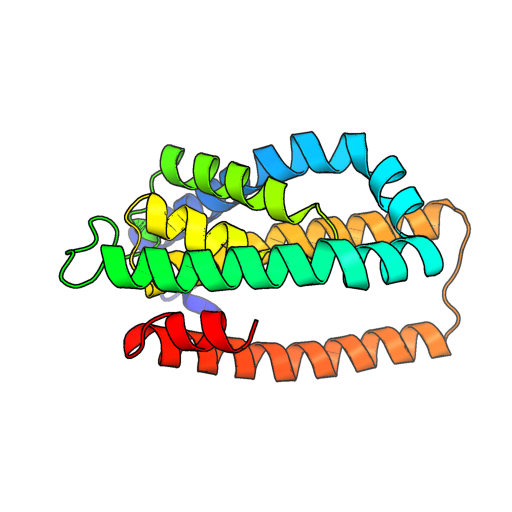 1
ATOM 1386 O O . ALA A 1 178 ? 12.350 7.363 1.445 1.00 95.12 178 ALA A O 1
ATOM 1387 N N . PHE A 1 179 ? 14.281 6.227 1.533 1.00 93.12 179 PHE A N 1
ATOM 1388 C CA . PHE A 1 179 ? 14.033 5.638 2.844 1.00 93.12 179 PHE A CA 1
ATOM 1389 C C . PHE A 1 179 ? 13.874 6.721 3.918 1.00 93.12 179 PHE A C 1
ATOM 1391 O O . PHE A 1 179 ? 12.850 6.741 4.604 1.00 93.12 179 PHE A O 1
ATOM 1398 N N . GLY A 1 180 ? 14.822 7.660 4.019 1.00 94.81 180 GLY A N 1
ATOM 1399 C CA . GLY A 1 180 ? 14.765 8.757 4.991 1.00 94.81 180 GLY A CA 1
ATOM 1400 C C . GLY A 1 180 ? 13.497 9.606 4.855 1.00 94.81 180 GLY A C 1
ATOM 1401 O O . GLY A 1 180 ? 12.769 9.802 5.833 1.00 94.81 180 GLY A O 1
ATOM 1402 N N . VAL A 1 181 ? 13.180 10.033 3.628 1.00 96.06 181 VAL A N 1
ATOM 1403 C CA . VAL A 1 181 ? 11.969 10.816 3.333 1.00 96.06 181 VAL A CA 1
ATOM 1404 C C . VAL A 1 181 ? 10.708 10.009 3.645 1.00 96.06 181 VAL A C 1
ATOM 1406 O O . VAL A 1 181 ? 9.805 10.514 4.308 1.00 96.06 181 VAL A O 1
ATOM 1409 N N . SER A 1 182 ? 10.650 8.731 3.256 1.00 91.81 182 SER A N 1
ATOM 1410 C CA . SER A 1 182 ? 9.469 7.887 3.479 1.00 91.81 182 SER A CA 1
ATOM 1411 C C . SER A 1 182 ? 9.146 7.696 4.962 1.00 91.81 182 SER A C 1
ATOM 1413 O O . SER A 1 182 ? 7.976 7.737 5.343 1.00 91.81 182 SER A O 1
ATOM 1415 N N . VAL A 1 183 ? 10.159 7.546 5.823 1.00 89.56 183 VAL A N 1
ATOM 1416 C CA . VAL A 1 183 ? 9.965 7.423 7.275 1.00 89.56 183 VAL A CA 1
ATOM 1417 C C . VAL A 1 183 ? 9.330 8.693 7.835 1.00 89.56 183 VAL A C 1
ATOM 1419 O O . VAL A 1 183 ? 8.381 8.610 8.624 1.00 89.56 183 VAL A O 1
ATOM 1422 N N . TYR A 1 184 ? 9.815 9.860 7.404 1.00 92.81 184 TYR A N 1
ATOM 1423 C CA . TYR A 1 184 ? 9.235 11.144 7.781 1.00 92.81 184 TYR A CA 1
ATOM 1424 C C . TYR A 1 184 ? 7.792 11.278 7.272 1.00 92.81 184 TYR A C 1
ATOM 1426 O O . TYR A 1 184 ? 6.885 11.525 8.069 1.00 92.81 184 TYR A O 1
ATOM 1434 N N . SER A 1 185 ? 7.548 11.021 5.984 1.00 91.94 185 SER A N 1
ATOM 1435 C CA . SER A 1 185 ? 6.225 11.138 5.361 1.00 91.94 185 SER A CA 1
ATOM 1436 C C . SER A 1 185 ? 5.191 10.188 5.967 1.00 91.94 185 SER A C 1
ATOM 1438 O O . SER A 1 185 ? 4.059 10.597 6.214 1.00 91.94 185 SER A O 1
ATOM 1440 N N . ILE A 1 186 ? 5.555 8.934 6.263 1.00 89.06 186 ILE A N 1
ATOM 1441 C CA . ILE A 1 186 ? 4.653 7.975 6.920 1.00 89.06 186 ILE A CA 1
ATOM 1442 C C . ILE A 1 186 ? 4.320 8.450 8.334 1.00 89.06 186 ILE A C 1
ATOM 1444 O O . ILE A 1 186 ? 3.160 8.390 8.740 1.00 89.06 186 ILE A O 1
ATOM 1448 N N . LYS A 1 187 ? 5.311 8.932 9.096 1.00 88.50 187 LYS A N 1
ATOM 1449 C CA . LYS A 1 187 ? 5.072 9.458 10.447 1.00 88.50 187 LYS A CA 1
ATOM 1450 C C . LYS A 1 187 ? 4.133 10.663 10.402 1.00 88.50 187 LYS A C 1
ATOM 1452 O O . LYS A 1 187 ? 3.179 10.693 11.175 1.00 88.50 187 LYS A O 1
ATOM 1457 N N . PHE A 1 188 ? 4.380 11.598 9.487 1.00 90.94 188 PHE A N 1
ATOM 1458 C CA . PHE A 1 188 ? 3.529 12.760 9.260 1.00 90.94 188 PHE A CA 1
ATOM 1459 C C . PHE A 1 188 ? 2.098 12.347 8.897 1.00 90.94 188 PHE A C 1
ATOM 1461 O O . PHE A 1 188 ? 1.160 12.745 9.584 1.00 90.94 188 PHE A O 1
ATOM 1468 N N . LEU A 1 189 ? 1.922 11.484 7.888 1.00 88.94 189 LEU A N 1
ATOM 1469 C CA . LEU A 1 189 ? 0.593 11.067 7.443 1.00 88.94 189 LEU A CA 1
ATOM 1470 C C . LEU A 1 189 ? -0.174 10.352 8.555 1.00 88.94 189 LEU A C 1
ATOM 1472 O O . LEU A 1 189 ? -1.344 10.641 8.780 1.00 88.94 189 LEU A O 1
ATOM 1476 N N . MET A 1 190 ? 0.482 9.436 9.271 1.00 87.44 190 MET A N 1
ATOM 1477 C CA . MET A 1 190 ? -0.147 8.688 10.359 1.00 87.44 190 MET A CA 1
ATOM 1478 C C . MET A 1 190 ? -0.554 9.575 11.536 1.00 87.44 190 MET A C 1
ATOM 1480 O O . MET A 1 190 ? -1.475 9.205 12.259 1.00 87.44 190 MET A O 1
ATOM 1484 N N . GLU A 1 191 ? 0.112 10.709 11.753 1.00 88.88 191 GLU A N 1
ATOM 1485 C CA . GLU A 1 191 ? -0.311 11.693 12.751 1.00 88.88 191 GLU A CA 1
ATOM 1486 C C . GLU A 1 191 ? -1.455 12.566 12.223 1.00 88.88 191 GLU A C 1
ATOM 1488 O O . GLU A 1 191 ? -2.450 12.762 12.918 1.00 88.88 191 GLU A O 1
ATOM 1493 N N . TYR A 1 192 ? -1.374 12.987 10.958 1.00 89.50 192 TYR A N 1
ATOM 1494 C CA . TYR A 1 192 ? -2.406 13.775 10.290 1.00 89.50 192 TYR A CA 1
ATOM 1495 C C . TYR A 1 192 ? -3.769 13.066 10.289 1.00 89.50 192 TYR A C 1
ATOM 1497 O O . TYR A 1 192 ? -4.752 13.618 10.780 1.00 89.50 192 TYR A O 1
ATOM 1505 N N . VAL A 1 193 ? -3.831 11.809 9.831 1.00 86.88 193 VAL A N 1
ATOM 1506 C CA . VAL A 1 193 ? -5.092 11.047 9.669 1.00 86.88 193 VAL A CA 1
ATOM 1507 C C . VAL A 1 193 ? -5.766 10.648 10.988 1.00 86.88 193 VAL A C 1
ATOM 1509 O O . VAL A 1 193 ? -6.885 10.132 10.980 1.00 86.88 193 VAL A O 1
ATOM 1512 N N . LYS A 1 194 ? -5.095 10.837 12.132 1.00 82.06 194 LYS A N 1
ATOM 1513 C CA . LYS A 1 194 ? -5.723 10.676 13.454 1.00 82.06 194 LYS A CA 1
ATOM 1514 C C . LYS A 1 194 ? -6.610 11.863 13.812 1.00 82.06 194 LYS A C 1
ATOM 1516 O O . LYS A 1 194 ? -7.563 11.683 14.561 1.00 82.06 194 LYS A O 1
ATOM 1521 N N . GLN A 1 195 ? -6.265 13.049 13.315 1.00 82.50 195 GLN A N 1
ATOM 1522 C CA . GLN A 1 195 ? -6.898 14.314 13.690 1.00 82.50 195 GLN A CA 1
ATOM 1523 C C . GLN A 1 195 ? -7.701 14.933 12.537 1.00 82.50 195 GLN A C 1
ATOM 1525 O O . GLN A 1 195 ? -8.592 15.738 12.780 1.00 82.50 195 GLN A O 1
ATOM 1530 N N . HIS A 1 196 ? -7.424 14.525 11.297 1.00 87.00 196 HIS A N 1
ATOM 1531 C CA . HIS A 1 196 ? -8.009 15.091 10.086 1.00 87.00 196 HIS A CA 1
ATOM 1532 C C . HIS A 1 196 ? -8.654 14.015 9.206 1.00 87.00 196 HIS A C 1
ATOM 1534 O O . HIS A 1 196 ? -8.383 12.816 9.335 1.00 87.00 196 HIS A O 1
ATOM 1540 N N . ASP A 1 197 ? -9.528 14.461 8.305 1.00 87.19 197 ASP A N 1
ATOM 1541 C CA . ASP A 1 197 ? -10.133 13.630 7.270 1.00 87.19 197 ASP A CA 1
ATOM 1542 C C . ASP A 1 197 ? -9.266 13.590 5.995 1.00 87.19 197 ASP A C 1
ATOM 1544 O O . ASP A 1 197 ? -8.266 14.298 5.865 1.00 87.19 197 ASP A O 1
ATOM 1548 N N . PHE A 1 198 ? -9.610 12.719 5.046 1.00 86.50 198 PHE A N 1
ATOM 1549 C CA . PHE A 1 198 ? -8.872 12.597 3.789 1.00 86.50 198 PHE A CA 1
ATOM 1550 C C . PHE A 1 198 ? -9.259 13.635 2.721 1.00 86.50 198 PHE A C 1
ATOM 1552 O O . PHE A 1 198 ? -8.747 13.558 1.604 1.00 86.50 198 PHE A O 1
ATOM 1559 N N . LYS A 1 199 ? -10.119 14.623 3.014 1.00 86.75 199 LYS A N 1
ATOM 1560 C CA . LYS A 1 199 ? -10.588 15.572 1.987 1.00 86.75 199 LYS A CA 1
ATOM 1561 C C . LYS A 1 199 ? -9.466 16.410 1.404 1.00 86.75 199 LYS A C 1
ATOM 1563 O O . LYS A 1 199 ? -9.464 16.649 0.203 1.00 86.75 199 LYS A O 1
ATOM 1568 N N . PHE A 1 200 ? -8.491 16.799 2.225 1.00 87.81 200 PHE A N 1
ATOM 1569 C CA . PHE A 1 200 ? -7.303 17.513 1.757 1.00 87.81 200 PHE A CA 1
ATOM 1570 C C . PHE A 1 200 ? -6.583 16.751 0.634 1.00 87.81 200 PHE A C 1
ATOM 1572 O O . PHE A 1 200 ? -6.260 17.324 -0.402 1.00 87.81 200 PHE A O 1
ATOM 1579 N N . PHE A 1 201 ? -6.416 15.433 0.788 1.00 85.69 201 PHE A N 1
ATOM 1580 C CA . PHE A 1 201 ? -5.826 14.580 -0.249 1.00 85.69 201 PHE A CA 1
ATOM 1581 C C . PHE A 1 201 ? -6.736 14.384 -1.459 1.00 85.69 201 PHE A C 1
ATOM 1583 O O . PHE A 1 201 ? -6.244 13.988 -2.513 1.00 85.69 201 PHE A O 1
ATOM 1590 N N . GLY A 1 202 ? -8.038 14.615 -1.295 1.00 85.94 202 GLY A N 1
ATOM 1591 C CA . GLY A 1 202 ? -8.995 14.656 -2.388 1.00 85.94 202 GLY A CA 1
ATOM 1592 C C . GLY A 1 202 ? -8.862 15.914 -3.241 1.00 85.94 202 GLY A C 1
ATOM 1593 O O . GLY A 1 202 ? -8.903 15.795 -4.452 1.00 85.94 202 GLY A O 1
ATOM 1594 N N . TYR A 1 203 ? -8.647 17.083 -2.627 1.00 87.25 203 TYR A N 1
ATOM 1595 C CA . TYR A 1 203 ? -8.432 18.352 -3.341 1.00 87.25 203 TYR A CA 1
ATOM 1596 C C . TYR A 1 203 ? -7.041 18.486 -3.966 1.00 87.25 203 TYR A C 1
ATOM 1598 O O . TYR A 1 203 ? -6.885 19.167 -4.969 1.00 87.25 203 TYR A O 1
ATOM 1606 N N . TYR A 1 204 ? -6.019 17.888 -3.345 1.00 87.88 204 TYR A N 1
ATOM 1607 C CA . TYR A 1 204 ? -4.654 17.887 -3.883 1.00 87.88 204 TYR A CA 1
ATOM 1608 C C . TYR A 1 204 ? -4.519 17.060 -5.175 1.00 87.88 204 TYR A C 1
ATOM 1610 O O . TYR A 1 204 ? -3.578 17.262 -5.939 1.00 87.88 204 TYR A O 1
ATOM 1618 N N . ARG A 1 205 ? -5.418 16.094 -5.369 1.00 81.50 205 ARG A N 1
ATOM 1619 C CA . ARG A 1 205 ? -5.463 15.209 -6.534 1.00 81.50 205 ARG A CA 1
ATOM 1620 C C . ARG A 1 205 ? -6.266 15.820 -7.665 1.00 81.50 205 ARG A C 1
ATOM 1622 O O . ARG A 1 205 ? -5.853 15.573 -8.816 1.00 81.50 205 ARG A O 1
#

Secondary structure (DSSP, 8-state):
-HHHH-TT-TTS-HHHHHHHHHHHHHHHHHHHHHHHHHHHHHHHHHHHT-HHHHHHHIIIIIHHHHHHHHHHHHHHHHHTTT---SB-SGGG--HHHHHHHHHHHHGGGSTT--HHHHHHHHHHHTTB-HHHHHHHHHHHHHHHHHHHHHHHHHHHHHTT----HHHHHHHHHHHHHHHHHHHHHHHHHHHHHHHS-SHHHHH--

Radius of gyration: 18.41 Å; chains: 1; bounding box: 50×33×50 Å

Sequence (205 aa):
YFHKLNPFSPRKTQNQKRATIRLWMKIVVACIPAAVIGLPFDNLLDKLMNGYVVSAMLILYGSAMLILYGVFFILLENRNRGVKFRIQRVTQISFQTAAVIGLFQVLAMVPGTSRSGATILGAMLLGCSRGAAAEFSFFLGIPVMFGASLLKIVKFMLEGASFQMYEIFYLIFGMAVAFGVSVYSIKFLMEYVKQHDFKFFGYYR